Protein AF-Q8ZSR5-F1 (afdb_monomer)

Solvent-accessible surface area (backbone atoms only — not comparable to full-atom values): 9451 Å² total; per-residue (Å²): 83,70,69,48,31,53,48,50,48,50,53,48,60,74,45,42,67,59,57,50,51,38,33,51,51,10,34,53,36,16,64,68,22,39,85,73,41,65,66,64,29,49,49,55,38,34,54,56,38,22,51,55,44,30,40,60,70,47,55,50,31,50,78,68,53,59,45,57,70,51,59,75,66,73,46,61,65,41,48,53,50,19,49,30,50,43,34,19,52,54,19,39,53,29,34,51,37,19,50,55,43,24,59,72,70,21,96,63,83,79,61,64,66,57,48,56,47,50,19,42,43,42,12,34,36,26,37,23,23,43,49,42,19,65,69,66,73,40,58,73,64,50,16,50,51,48,30,49,53,56,49,49,53,50,51,54,36,48,73,74,75,35,91,42,70,70,69,62,47,48,36,59,52,45,40,51,49,31,54,55,54,60,64,76,78,113

Foldseek 3Di:
DVVLLVVLVVLCVVVVVLLVVLLVQLLVLLLVCLPPDQLVSLLVSLLVLLQSLLCSRFVVCVVVVVVVVVVVVVPLPVNLVSQLVSQLVSSLSSLVSNQVNSVVNHPDDHDVVSSNLSSSQLSLQLSLLSLVCVLVVPPPVSSVVRSVVLSVVLSVCCVPPRDDPVNSVPSVVSNVVSSVSSVVSD

Mean predicted aligned error: 6.18 Å

Secondary structure (DSSP, 8-state):
-HHHHHHHHHHHHHTHHHHHHHHHHHHHHHHHHTTT-HHHHHHHHHHHHHHHHHIIIIIHHHHTTTTHHHHTTT-HHHHHHHHHHHHHHHHHHHHHHHHHHHHHH-SSPP-HHHHHHHHHHHHHHHHHHHHHHHHTT--THHHHHHHHHHHHHHHHHHHHTSS-HHHHHHHHHHHHHHHHHHHHT-

Nearest PDB structures (foldseek):
  5nj3-assembly1_B  TM=5.251E-01  e=1.954E+00  Homo sapiens
  6u1s-assembly1_A  TM=3.395E-01  e=4.178E+00  synthetic construct

Sequence (186 aa):
MLLFLKRELKIAARNWELAVVNALIATALALVFSAVDYRGGLLAAVLISSFLYSHLLLLREEELGTLDGLRLLKKHEEFFLAKTTATALLNLLTSASYTAVYAAASLRPVDFIAAVYTPAYLGVVSTASAFLALSTRTKQIMSLFLTSALSLGFSASLVREGLSVATALTAPAFAAIAIALSRELS

pLDDT: mean 81.97, std 8.93, range [46.81, 95.25]

Structure (mmCIF, N/CA/C/O backbone):
data_AF-Q8ZSR5-F1
#
_entry.id   AF-Q8ZSR5-F1
#
loop_
_atom_site.group_PDB
_atom_site.id
_atom_site.type_symbol
_atom_site.label_atom_id
_atom_site.label_alt_id
_atom_site.label_comp_id
_atom_site.label_asym_id
_atom_site.label_entity_id
_atom_site.label_seq_id
_atom_site.pdbx_PDB_ins_code
_atom_site.Cartn_x
_atom_site.Cartn_y
_atom_site.Cartn_z
_atom_site.occupancy
_atom_site.B_iso_or_equiv
_atom_site.auth_seq_id
_atom_site.auth_comp_id
_atom_site.auth_asym_id
_atom_site.auth_atom_id
_atom_site.pdbx_PDB_model_num
ATOM 1 N N . MET A 1 1 ? -10.695 -12.184 11.643 1.00 76.00 1 MET A N 1
ATOM 2 C CA . MET A 1 1 ? -9.857 -11.548 10.602 1.00 76.00 1 MET A CA 1
ATOM 3 C C . MET A 1 1 ? -10.557 -11.485 9.241 1.00 76.00 1 MET A C 1
ATOM 5 O O . MET A 1 1 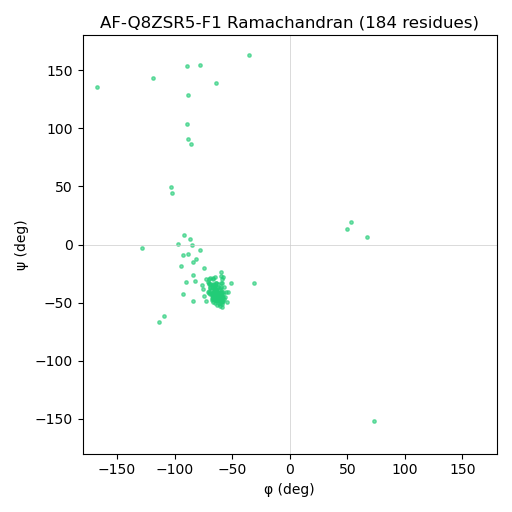? -10.782 -10.387 8.753 1.00 76.00 1 MET A O 1
ATOM 9 N N . LEU A 1 2 ? -10.968 -12.613 8.637 1.00 80.69 2 LEU A N 1
ATOM 10 C CA . LEU A 1 2 ? -11.588 -12.633 7.293 1.00 80.69 2 LEU A CA 1
ATOM 11 C C . LEU A 1 2 ? -12.854 -11.765 7.161 1.00 80.69 2 LEU A C 1
ATOM 13 O O . LEU A 1 2 ? -13.055 -11.122 6.135 1.00 80.69 2 LEU A O 1
ATOM 17 N N . LEU A 1 3 ? -13.687 -11.703 8.206 1.00 83.50 3 LEU A N 1
ATOM 18 C CA . LEU A 1 3 ? -14.872 -10.836 8.237 1.00 83.50 3 LEU A CA 1
ATOM 19 C C . LEU A 1 3 ? -14.507 -9.345 8.157 1.00 83.50 3 LEU A C 1
ATOM 21 O O . LEU A 1 3 ? -15.130 -8.610 7.392 1.00 83.50 3 LEU A O 1
ATOM 25 N N . PHE A 1 4 ? -13.477 -8.913 8.892 1.00 83.12 4 PHE A N 1
ATOM 26 C CA . PHE A 1 4 ? -12.976 -7.537 8.841 1.00 83.12 4 PHE A CA 1
ATOM 27 C C . PHE A 1 4 ? -12.366 -7.232 7.474 1.00 83.12 4 PHE A C 1
ATOM 29 O O . PHE A 1 4 ? -12.724 -6.234 6.864 1.00 83.12 4 PHE A O 1
ATOM 36 N N . LEU A 1 5 ? -11.551 -8.137 6.924 1.00 84.25 5 LEU A N 1
ATOM 37 C CA . LEU A 1 5 ? -10.986 -7.952 5.585 1.00 84.25 5 LEU A CA 1
ATOM 38 C C . LEU A 1 5 ? -12.080 -7.828 4.512 1.00 84.25 5 LEU A C 1
ATOM 40 O O . LEU A 1 5 ? -12.020 -6.943 3.663 1.00 84.25 5 LEU A O 1
ATOM 44 N N . LYS A 1 6 ? -13.126 -8.662 4.578 1.00 87.94 6 LYS A N 1
ATOM 45 C CA . LYS A 1 6 ? -14.276 -8.580 3.664 1.00 87.94 6 LYS A CA 1
ATOM 46 C C . LYS A 1 6 ? -14.991 -7.229 3.760 1.00 87.94 6 LYS A C 1
ATOM 48 O O . LYS A 1 6 ? -15.439 -6.711 2.738 1.00 87.94 6 LYS A O 1
ATOM 53 N N . ARG A 1 7 ? -15.104 -6.656 4.964 1.00 86.38 7 ARG A N 1
ATOM 54 C CA . ARG A 1 7 ? -15.653 -5.308 5.175 1.00 86.38 7 ARG A CA 1
ATOM 55 C C . ARG A 1 7 ? -14.778 -4.254 4.499 1.00 86.38 7 ARG A C 1
ATOM 57 O O . ARG A 1 7 ? -15.311 -3.489 3.702 1.00 86.38 7 ARG A O 1
ATOM 64 N N . GLU A 1 8 ? -13.473 -4.251 4.764 1.00 87.12 8 GLU A N 1
ATOM 65 C CA . GLU A 1 8 ? -12.544 -3.267 4.184 1.00 87.12 8 GLU A CA 1
ATOM 66 C C . GLU A 1 8 ? -12.538 -3.331 2.650 1.00 87.12 8 GLU A C 1
ATOM 68 O O . GLU A 1 8 ? -12.672 -2.308 1.980 1.00 87.12 8 GLU A O 1
ATOM 73 N N . LEU A 1 9 ? -12.507 -4.537 2.075 1.00 87.00 9 LEU A N 1
ATOM 74 C CA . LEU A 1 9 ? -12.593 -4.722 0.623 1.00 87.00 9 LEU A CA 1
ATOM 75 C C . LEU A 1 9 ? -13.942 -4.269 0.054 1.00 87.00 9 LEU A C 1
ATOM 77 O O . LEU A 1 9 ? -13.989 -3.715 -1.041 1.00 87.00 9 LEU A O 1
ATOM 81 N N . LYS A 1 10 ? -15.048 -4.450 0.787 1.00 88.56 10 LYS A N 1
ATOM 82 C CA . LYS A 1 10 ? -16.366 -3.944 0.375 1.00 88.56 10 LYS A CA 1
ATOM 83 C C . LYS A 1 10 ? -16.421 -2.416 0.404 1.00 88.56 10 LYS A C 1
ATOM 85 O O . LYS A 1 10 ? -17.063 -1.824 -0.460 1.00 88.56 10 LYS A O 1
ATOM 90 N N . ILE A 1 11 ? -15.768 -1.779 1.375 1.00 85.06 11 ILE A N 1
ATOM 91 C CA . ILE A 1 11 ? -15.641 -0.316 1.440 1.00 85.06 11 ILE A CA 1
ATOM 92 C C . ILE A 1 11 ? -14.807 0.180 0.262 1.00 85.06 11 ILE A C 1
ATOM 94 O O . ILE A 1 11 ? -15.237 1.095 -0.438 1.00 85.06 11 ILE A O 1
ATOM 98 N N . ALA A 1 12 ? -13.671 -0.460 -0.009 1.00 84.69 12 ALA A N 1
ATOM 99 C CA . ALA A 1 12 ? -12.840 -0.131 -1.160 1.00 84.69 12 ALA A CA 1
ATOM 100 C C . ALA A 1 12 ? -13.605 -0.302 -2.484 1.00 84.69 12 ALA A C 1
ATOM 102 O O . ALA A 1 12 ? -13.601 0.600 -3.313 1.00 84.69 12 ALA A O 1
ATOM 103 N N . ALA A 1 13 ? -14.347 -1.402 -2.646 1.00 86.94 13 ALA A N 1
ATOM 104 C CA . ALA A 1 13 ? -15.164 -1.657 -3.833 1.00 86.94 13 ALA A CA 1
ATOM 105 C C . ALA A 1 13 ? -16.306 -0.641 -4.010 1.00 86.94 13 ALA A C 1
ATOM 107 O O . ALA A 1 13 ? -16.659 -0.297 -5.133 1.00 86.94 13 ALA A O 1
ATOM 108 N N . ARG A 1 14 ? -16.886 -0.134 -2.915 1.00 87.50 14 ARG A N 1
ATOM 109 C CA . ARG A 1 14 ? -17.885 0.947 -2.976 1.00 87.50 14 ARG A CA 1
ATOM 110 C C . ARG A 1 14 ? -17.283 2.282 -3.402 1.00 87.50 14 ARG A C 1
ATOM 112 O O . ARG A 1 14 ? -17.988 3.073 -4.008 1.00 87.50 14 ARG A O 1
ATOM 119 N N . ASN A 1 15 ? -16.004 2.506 -3.114 1.00 84.81 15 ASN A N 1
ATOM 120 C CA . ASN A 1 15 ? -15.251 3.685 -3.537 1.00 84.81 15 ASN A CA 1
ATOM 121 C C . ASN A 1 15 ? -14.347 3.342 -4.737 1.00 84.81 15 ASN A C 1
ATOM 123 O O . ASN A 1 15 ? -13.168 3.701 -4.761 1.00 84.81 15 ASN A O 1
ATOM 127 N N . TRP A 1 16 ? -14.887 2.613 -5.721 1.00 85.00 16 TRP A N 1
ATOM 128 C CA . TRP A 1 16 ? -14.144 2.158 -6.904 1.00 85.00 16 TRP A CA 1
ATOM 129 C C . TRP A 1 16 ? -13.526 3.319 -7.696 1.00 85.00 16 TRP A C 1
ATOM 131 O O . TRP A 1 16 ? -12.467 3.153 -8.296 1.00 85.00 16 TRP A O 1
ATOM 141 N N . GLU A 1 17 ? -14.133 4.505 -7.637 1.00 88.56 17 GLU A N 1
ATOM 142 C CA . GLU A 1 17 ? -13.625 5.741 -8.240 1.00 88.56 17 GLU A CA 1
ATOM 143 C C . GLU A 1 17 ? -12.207 6.056 -7.755 1.00 88.56 17 GLU A C 1
ATOM 145 O O . GLU A 1 17 ? -11.348 6.405 -8.558 1.00 88.56 17 GLU A O 1
ATOM 150 N N . LEU A 1 18 ? -11.918 5.849 -6.464 1.00 86.00 18 LEU A N 1
ATOM 151 C CA . LEU A 1 18 ? -10.580 6.067 -5.914 1.00 86.00 18 LEU A CA 1
ATOM 152 C C . LEU A 1 18 ? -9.567 5.072 -6.491 1.00 86.00 18 LEU A C 1
ATOM 154 O O . LEU A 1 18 ? -8.429 5.436 -6.781 1.00 86.00 18 LEU A O 1
ATOM 158 N N . ALA A 1 19 ? -9.976 3.813 -6.670 1.00 85.81 19 ALA A N 1
ATOM 159 C CA . ALA A 1 19 ? -9.126 2.805 -7.295 1.00 85.81 19 ALA A CA 1
ATOM 160 C C . ALA A 1 19 ? -8.836 3.149 -8.763 1.00 85.81 19 ALA A C 1
ATOM 162 O O . ALA A 1 19 ? -7.693 3.025 -9.198 1.00 85.81 19 ALA A O 1
ATOM 163 N N . VAL A 1 20 ? -9.835 3.648 -9.496 1.00 89.00 20 VAL A N 1
ATOM 164 C CA . VAL A 1 20 ? -9.674 4.103 -10.884 1.00 89.00 20 VAL A CA 1
ATOM 165 C C . VAL A 1 20 ? -8.777 5.333 -10.971 1.00 89.00 20 VAL A C 1
ATOM 167 O O . VAL A 1 20 ? -7.861 5.350 -11.787 1.00 89.00 20 VAL A O 1
ATOM 170 N N . VAL A 1 21 ? -8.974 6.333 -10.108 1.00 89.94 21 VAL A N 1
ATOM 171 C CA . VAL A 1 21 ? -8.113 7.525 -10.054 1.00 89.94 21 VAL A CA 1
ATOM 172 C C . VAL A 1 21 ? -6.661 7.130 -9.785 1.00 89.94 21 VAL A C 1
ATOM 174 O O . VAL A 1 21 ? -5.770 7.579 -10.502 1.00 89.94 21 VAL A O 1
ATOM 177 N N . ASN A 1 22 ? -6.408 6.235 -8.827 1.00 90.12 22 ASN A N 1
ATOM 178 C CA . ASN A 1 22 ? -5.054 5.746 -8.562 1.00 90.12 22 ASN A CA 1
ATOM 179 C C . ASN A 1 22 ? -4.467 4.953 -9.732 1.00 90.12 22 ASN A C 1
ATOM 181 O O . ASN A 1 22 ? -3.291 5.130 -10.044 1.00 90.12 22 ASN A O 1
ATOM 185 N N . ALA A 1 23 ? -5.266 4.139 -10.425 1.00 89.19 23 ALA A N 1
ATOM 186 C CA . ALA A 1 23 ? -4.816 3.443 -11.629 1.00 89.19 23 ALA A CA 1
ATOM 187 C C . ALA A 1 23 ? -4.462 4.422 -12.764 1.00 89.19 23 ALA A C 1
ATOM 189 O O . ALA A 1 23 ? -3.453 4.234 -13.447 1.00 89.19 23 ALA A O 1
ATOM 190 N N . LEU A 1 24 ? -5.235 5.499 -12.941 1.00 91.75 24 LEU A N 1
ATOM 191 C CA . LEU A 1 24 ? -4.953 6.552 -13.922 1.00 91.75 24 LEU A CA 1
ATOM 192 C C . LEU A 1 24 ? -3.690 7.345 -13.566 1.00 91.75 24 LEU A C 1
ATOM 194 O O . LEU A 1 24 ? -2.852 7.569 -14.438 1.00 91.75 24 LEU A O 1
ATOM 198 N N . ILE A 1 25 ? -3.514 7.716 -12.294 1.00 91.31 25 ILE A N 1
ATOM 199 C CA . ILE A 1 25 ? -2.293 8.379 -11.808 1.00 91.31 25 ILE A CA 1
ATOM 200 C C . ILE A 1 25 ? -1.079 7.468 -12.023 1.00 91.31 25 ILE A C 1
ATOM 202 O O . ILE A 1 25 ? -0.065 7.912 -12.558 1.00 91.31 25 ILE A 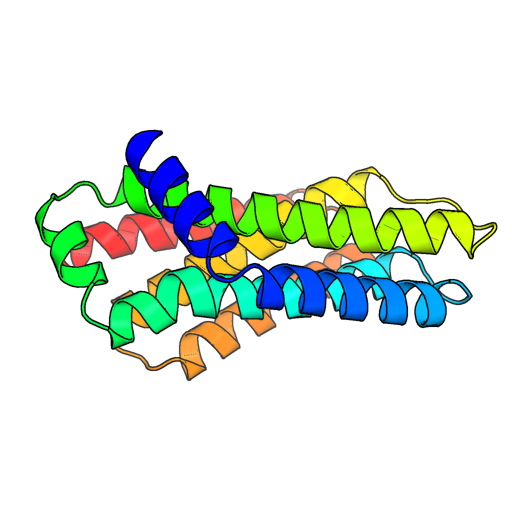O 1
ATOM 206 N N . ALA A 1 26 ? -1.192 6.186 -11.671 1.00 91.88 26 ALA A N 1
ATOM 207 C CA . ALA A 1 26 ? -0.145 5.191 -11.882 1.00 91.88 26 ALA A CA 1
ATOM 208 C C . ALA A 1 26 ? 0.213 5.044 -13.369 1.00 91.88 26 ALA A C 1
ATOM 210 O O . ALA A 1 26 ? 1.389 5.019 -13.722 1.00 91.88 26 ALA A O 1
ATOM 211 N N . THR A 1 27 ? -0.793 5.021 -14.243 1.00 90.81 27 THR A N 1
ATOM 212 C CA . THR A 1 27 ? -0.617 4.971 -15.702 1.00 90.81 27 THR A CA 1
ATOM 213 C C . THR A 1 27 ? 0.099 6.219 -16.221 1.00 90.81 27 THR A C 1
ATOM 215 O O . THR A 1 27 ? 1.066 6.110 -16.972 1.00 90.81 27 THR A O 1
ATOM 218 N N . ALA A 1 28 ? -0.326 7.412 -15.794 1.00 92.00 28 ALA A N 1
ATOM 219 C CA . ALA A 1 28 ? 0.304 8.669 -16.190 1.00 92.00 28 ALA A CA 1
ATOM 220 C C . ALA A 1 28 ? 1.769 8.737 -15.729 1.00 92.00 28 ALA A C 1
ATOM 222 O O . ALA A 1 28 ? 2.651 9.096 -16.508 1.00 92.00 28 ALA A O 1
ATOM 223 N N . LEU A 1 29 ? 2.046 8.326 -14.488 1.00 93.06 29 LEU A N 1
ATOM 224 C CA . LEU A 1 29 ? 3.408 8.250 -13.965 1.00 93.06 29 LEU A CA 1
ATOM 225 C C . LEU A 1 29 ? 4.252 7.221 -14.719 1.00 93.06 29 LEU A C 1
ATOM 227 O O . LEU A 1 29 ? 5.404 7.509 -15.027 1.00 93.06 29 LEU A O 1
ATOM 231 N N . ALA A 1 30 ? 3.699 6.061 -15.074 1.00 91.81 30 ALA A N 1
ATOM 232 C CA . ALA A 1 30 ? 4.411 5.066 -15.872 1.00 91.81 30 ALA A CA 1
ATOM 233 C C . ALA A 1 30 ? 4.838 5.620 -17.235 1.00 91.81 30 ALA A C 1
ATOM 235 O O . ALA A 1 30 ? 5.975 5.401 -17.645 1.00 91.81 30 ALA A O 1
ATOM 236 N N . LEU A 1 31 ? 3.980 6.399 -17.900 1.00 90.94 31 LEU A N 1
ATOM 237 C CA . LEU A 1 31 ? 4.331 7.066 -19.157 1.00 90.94 31 LEU A CA 1
ATOM 238 C C . LEU A 1 31 ? 5.457 8.091 -18.964 1.00 90.94 31 LEU A C 1
ATOM 240 O O . LEU A 1 31 ? 6.421 8.075 -19.728 1.00 90.94 31 LEU A O 1
ATOM 244 N N . VAL A 1 32 ? 5.383 8.925 -17.922 1.00 91.81 32 VAL A N 1
ATOM 245 C CA . VAL A 1 32 ? 6.414 9.937 -17.615 1.00 91.81 32 VAL A CA 1
ATOM 246 C C . VAL A 1 32 ? 7.761 9.291 -17.271 1.00 91.81 32 VAL A C 1
ATOM 248 O O . VAL A 1 32 ? 8.806 9.727 -17.751 1.00 91.81 32 VAL A O 1
ATOM 251 N N . PHE A 1 33 ? 7.750 8.233 -16.461 1.00 90.44 33 PHE A N 1
ATOM 252 C CA . PHE A 1 33 ? 8.964 7.580 -15.968 1.00 90.44 33 PHE A CA 1
ATOM 253 C C . PHE A 1 33 ? 9.494 6.470 -16.885 1.00 90.44 33 PHE A C 1
ATOM 255 O O . PHE A 1 33 ? 10.620 6.013 -16.675 1.00 90.44 33 PHE A O 1
ATOM 262 N N . SER A 1 34 ? 8.750 6.082 -17.930 1.00 87.75 34 SER A N 1
ATOM 263 C CA . SER A 1 34 ? 9.140 5.053 -18.913 1.00 87.75 34 SER A CA 1
ATOM 264 C C . SER A 1 34 ? 10.536 5.281 -19.513 1.00 87.75 34 SER A C 1
ATOM 266 O O . SER A 1 34 ? 11.268 4.321 -19.765 1.00 87.75 34 SER A O 1
ATOM 268 N N . ALA A 1 35 ? 10.934 6.548 -19.673 1.00 84.50 35 ALA A N 1
ATOM 269 C CA . ALA A 1 35 ? 12.225 6.963 -20.218 1.00 84.50 35 ALA A CA 1
ATOM 270 C C . ALA A 1 35 ? 13.323 7.202 -19.159 1.00 84.50 35 ALA A C 1
ATOM 272 O O . ALA A 1 35 ? 14.486 7.399 -19.522 1.00 84.50 35 ALA A O 1
ATOM 273 N N . VAL A 1 36 ? 12.988 7.201 -17.862 1.00 86.25 36 VAL A N 1
ATOM 274 C CA . VAL A 1 36 ? 13.882 7.674 -16.786 1.00 86.25 36 VAL A CA 1
ATOM 275 C C . VAL A 1 36 ? 14.319 6.547 -15.863 1.00 86.25 36 VAL A C 1
ATOM 277 O O . VAL A 1 36 ? 15.498 6.208 -15.853 1.00 86.25 36 VAL A O 1
ATOM 280 N N . ASP A 1 37 ? 13.399 5.963 -15.104 1.00 87.88 37 ASP A N 1
ATOM 281 C CA . ASP A 1 37 ? 13.704 4.909 -14.138 1.00 87.88 37 ASP A CA 1
ATOM 282 C C . ASP A 1 37 ? 12.414 4.234 -13.663 1.00 87.88 37 ASP A C 1
ATOM 284 O O . ASP A 1 37 ? 11.430 4.901 -13.336 1.00 87.88 37 ASP A O 1
ATOM 288 N N . TYR A 1 38 ? 12.434 2.904 -13.596 1.00 89.69 38 TYR A N 1
ATOM 289 C CA . TYR A 1 38 ? 11.299 2.111 -13.137 1.00 89.69 38 TYR A CA 1
ATOM 290 C C . TYR A 1 38 ? 10.996 2.361 -11.656 1.00 89.69 38 TYR A C 1
ATOM 292 O O . TYR A 1 38 ? 9.833 2.558 -11.293 1.00 89.69 38 TYR A O 1
ATOM 300 N N . ARG A 1 39 ? 12.029 2.361 -10.802 1.00 88.12 39 ARG A N 1
ATOM 301 C CA . ARG A 1 39 ? 11.866 2.422 -9.340 1.00 88.12 39 ARG A CA 1
ATOM 302 C C . ARG A 1 39 ? 11.353 3.783 -8.892 1.00 88.12 39 ARG A C 1
ATOM 304 O O . ARG A 1 39 ? 10.449 3.834 -8.061 1.00 88.12 39 ARG A O 1
ATOM 311 N N . GLY A 1 40 ? 11.878 4.863 -9.470 1.00 85.62 40 GLY A N 1
ATOM 312 C CA . GLY A 1 40 ? 11.426 6.225 -9.189 1.00 85.62 40 GLY A CA 1
ATOM 313 C C . GLY A 1 40 ? 9.935 6.427 -9.467 1.00 85.62 40 GLY A C 1
ATOM 314 O O . GLY A 1 40 ? 9.210 6.912 -8.597 1.00 85.62 40 GLY A O 1
ATOM 315 N N . GLY A 1 41 ? 9.453 5.991 -10.635 1.00 89.44 41 GLY A N 1
ATOM 316 C CA . GLY A 1 41 ? 8.033 6.112 -10.971 1.00 89.44 41 GLY A CA 1
ATOM 317 C C . GLY A 1 41 ? 7.137 5.189 -10.140 1.00 89.44 41 GLY A C 1
ATOM 318 O O . GLY A 1 41 ? 6.062 5.613 -9.713 1.00 89.44 41 GLY A O 1
ATOM 319 N N . LEU A 1 42 ? 7.601 3.971 -9.826 1.00 90.94 42 LEU A N 1
ATOM 320 C CA . LEU A 1 42 ? 6.872 3.042 -8.959 1.00 90.94 42 LEU A CA 1
ATOM 321 C C . LEU A 1 42 ? 6.712 3.621 -7.550 1.00 90.94 42 LEU A C 1
ATOM 323 O O . LEU A 1 42 ? 5.617 3.592 -6.990 1.00 90.94 42 LEU A O 1
ATOM 327 N N . LEU A 1 43 ? 7.791 4.174 -6.986 1.00 89.25 43 LEU A N 1
ATOM 328 C CA . LEU A 1 43 ? 7.758 4.840 -5.687 1.00 89.25 43 LEU A CA 1
ATOM 329 C C . LEU A 1 43 ? 6.775 6.005 -5.703 1.00 89.25 43 LEU A C 1
ATOM 331 O O . LEU A 1 43 ? 5.914 6.070 -4.832 1.00 89.25 43 LEU A O 1
ATOM 335 N N . ALA A 1 44 ? 6.844 6.879 -6.708 1.00 88.88 44 ALA A N 1
ATOM 336 C CA . ALA A 1 44 ? 5.920 8.004 -6.826 1.00 88.88 44 ALA A CA 1
ATOM 337 C C . ALA A 1 44 ? 4.451 7.545 -6.870 1.00 88.88 44 ALA A C 1
ATOM 339 O O . ALA A 1 44 ? 3.620 8.068 -6.123 1.00 88.88 44 ALA A O 1
ATOM 340 N N . ALA A 1 45 ? 4.137 6.534 -7.687 1.00 91.06 45 ALA A N 1
ATOM 341 C CA . ALA A 1 45 ? 2.779 6.012 -7.820 1.00 91.06 45 ALA A CA 1
ATOM 342 C C . ALA A 1 45 ? 2.264 5.415 -6.504 1.00 91.06 45 ALA A C 1
ATOM 344 O O . ALA A 1 45 ? 1.165 5.745 -6.054 1.00 91.06 45 ALA A O 1
ATOM 345 N N . VAL A 1 46 ? 3.081 4.579 -5.857 1.00 91.00 46 VAL A N 1
ATOM 346 C CA . VAL A 1 46 ? 2.690 3.887 -4.626 1.00 91.00 46 VAL A CA 1
ATOM 347 C C . VAL A 1 46 ? 2.641 4.838 -3.425 1.00 91.00 46 VAL A C 1
ATOM 349 O O . VAL A 1 46 ? 1.831 4.637 -2.521 1.00 91.00 46 VAL A O 1
ATOM 352 N N . LEU A 1 47 ? 3.455 5.896 -3.396 1.00 87.31 47 LEU A N 1
ATOM 353 C CA . LEU A 1 47 ? 3.388 6.921 -2.349 1.00 87.31 47 LEU A CA 1
ATOM 354 C C . LEU A 1 47 ? 2.050 7.656 -2.360 1.00 87.31 47 LEU A C 1
ATOM 356 O O . LEU A 1 47 ? 1.401 7.774 -1.318 1.00 87.31 47 LEU A O 1
ATOM 360 N N . ILE A 1 48 ? 1.622 8.095 -3.545 1.00 87.25 48 ILE A N 1
ATOM 361 C CA . ILE A 1 48 ? 0.338 8.775 -3.727 1.00 87.25 48 ILE A CA 1
ATOM 362 C C . ILE A 1 48 ? -0.809 7.831 -3.346 1.00 87.25 48 ILE A C 1
ATOM 364 O O . ILE A 1 48 ? -1.681 8.203 -2.554 1.00 87.25 48 ILE A O 1
ATOM 368 N N . SER A 1 49 ? -0.784 6.589 -3.840 1.00 88.94 49 SER A N 1
ATOM 369 C CA . SER A 1 49 ? -1.858 5.629 -3.573 1.00 88.94 49 SER A CA 1
ATOM 370 C C . SER A 1 49 ? -1.936 5.224 -2.101 1.00 88.94 49 SER A C 1
ATOM 372 O O . SER A 1 49 ? -3.031 5.177 -1.540 1.00 88.94 49 SER A O 1
ATOM 374 N N . SER A 1 50 ? -0.793 4.999 -1.444 1.00 87.06 50 SER A N 1
ATOM 375 C CA . SER A 1 50 ? -0.736 4.601 -0.028 1.00 87.06 50 SER A CA 1
ATOM 376 C C . SER A 1 50 ? -1.367 5.655 0.870 1.00 87.06 50 SER A C 1
ATOM 378 O O . SER A 1 50 ? -2.124 5.328 1.787 1.00 87.06 50 SER A O 1
ATOM 380 N N . PHE A 1 51 ? -1.101 6.931 0.586 1.00 82.56 51 PHE A N 1
ATOM 381 C CA . PHE A 1 51 ? -1.719 8.026 1.320 1.00 82.56 51 PHE A CA 1
ATOM 382 C C . PHE A 1 51 ? -3.240 8.066 1.112 1.00 82.56 51 PHE A C 1
ATOM 384 O O . PHE A 1 51 ? -4.001 8.108 2.079 1.00 82.56 51 PHE A O 1
ATOM 391 N N . LEU A 1 52 ? -3.697 7.979 -0.138 1.00 84.69 52 LEU A N 1
ATOM 392 C CA . LEU A 1 52 ? -5.124 8.024 -0.462 1.00 84.69 52 LEU A CA 1
ATOM 393 C C . LEU A 1 52 ? -5.910 6.852 0.144 1.00 84.69 52 LEU A C 1
ATOM 395 O O . LEU A 1 52 ? -6.985 7.053 0.714 1.00 84.69 52 LEU A O 1
ATOM 399 N N . TYR A 1 53 ? -5.372 5.633 0.068 1.00 87.75 53 TYR A N 1
ATOM 400 C CA . TYR A 1 53 ? -6.031 4.452 0.625 1.00 87.75 53 TYR A CA 1
ATOM 401 C C . TYR A 1 53 ? -6.030 4.441 2.154 1.00 87.75 53 TYR A C 1
ATOM 403 O O . TYR A 1 53 ? -7.059 4.125 2.749 1.00 87.75 53 TYR A O 1
ATOM 411 N N . SER A 1 54 ? -4.926 4.829 2.800 1.00 82.06 54 SER A N 1
ATOM 412 C CA . SER A 1 54 ? -4.880 4.936 4.266 1.00 82.06 54 SER A CA 1
ATOM 413 C C . SER A 1 54 ? -5.828 6.021 4.787 1.00 82.06 54 SER A C 1
ATOM 415 O O . SER A 1 54 ? -6.521 5.794 5.779 1.00 82.06 54 SER A O 1
ATOM 417 N N . HIS A 1 55 ? -5.959 7.153 4.090 1.00 79.50 55 HIS A N 1
ATOM 418 C CA . HIS A 1 55 ? -6.949 8.171 4.439 1.00 79.50 55 HIS A CA 1
ATOM 419 C C . HIS A 1 55 ? -8.387 7.640 4.328 1.00 79.50 55 HIS A C 1
ATOM 421 O O . HIS A 1 55 ? -9.168 7.783 5.270 1.00 79.50 55 HIS A O 1
ATOM 427 N N . LEU A 1 56 ? -8.726 6.970 3.220 1.00 80.62 56 LEU A N 1
ATOM 428 C CA . LEU A 1 56 ? -10.071 6.431 3.008 1.00 80.62 56 LEU A CA 1
ATOM 429 C C . LEU A 1 56 ? -10.430 5.321 4.003 1.00 80.62 56 LEU A C 1
ATOM 431 O O . LEU A 1 56 ? -11.561 5.283 4.487 1.00 80.62 56 LEU A O 1
ATOM 435 N N . LEU A 1 57 ? -9.493 4.414 4.288 1.00 80.06 57 LEU A N 1
ATOM 436 C CA . LEU A 1 57 ? -9.754 3.260 5.144 1.00 80.06 57 LEU A CA 1
ATOM 437 C C . LEU A 1 57 ? -9.647 3.596 6.634 1.00 80.06 57 LEU A C 1
ATOM 439 O O . LEU A 1 57 ? -10.350 2.974 7.417 1.00 80.06 57 LEU A O 1
ATOM 443 N N . LEU A 1 58 ? -8.796 4.530 7.065 1.00 76.94 58 LEU A N 1
ATOM 444 C CA . LEU A 1 58 ? -8.590 4.816 8.497 1.00 76.94 58 LEU A CA 1
ATOM 445 C C . LEU A 1 58 ? -9.165 6.164 8.907 1.00 76.94 58 LEU A C 1
ATOM 447 O O . LEU A 1 58 ? -10.055 6.224 9.750 1.00 76.94 58 LEU A O 1
ATOM 451 N N . LEU A 1 59 ? -8.657 7.243 8.317 1.00 71.69 59 LEU A N 1
ATOM 452 C CA . LEU A 1 59 ? -8.943 8.597 8.794 1.00 71.69 59 LEU A CA 1
ATOM 453 C C . LEU A 1 59 ? -10.413 8.974 8.584 1.00 71.69 59 LEU A C 1
ATOM 455 O O . LEU A 1 59 ? -11.049 9.485 9.502 1.00 71.69 59 LEU A O 1
ATOM 459 N N . ARG A 1 60 ? -10.986 8.627 7.427 1.00 75.19 60 ARG A N 1
ATOM 460 C CA . ARG A 1 60 ? -12.408 8.864 7.143 1.00 75.19 60 ARG A CA 1
ATOM 461 C C . ARG A 1 60 ? -13.333 8.050 8.051 1.00 75.19 60 ARG A C 1
ATOM 463 O O . ARG A 1 60 ? -14.407 8.516 8.414 1.00 75.19 60 ARG A O 1
ATOM 470 N N . GLU A 1 61 ? -12.947 6.829 8.416 1.00 76.31 61 GLU A N 1
ATOM 471 C CA . GLU A 1 61 ? -13.758 6.002 9.317 1.00 76.31 61 GLU A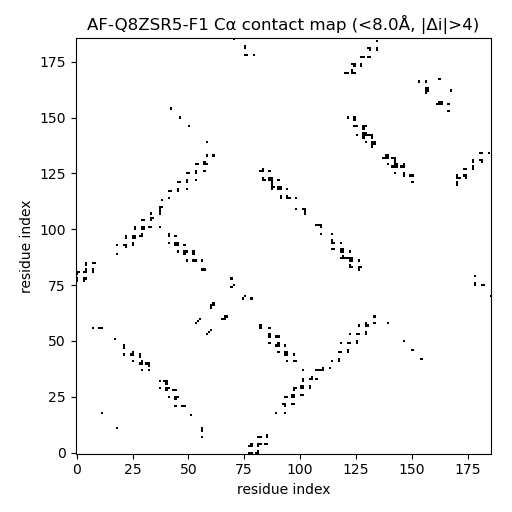 CA 1
ATOM 472 C C . GLU A 1 61 ? -13.776 6.538 10.754 1.00 76.31 61 GLU A C 1
ATOM 474 O O . GLU A 1 61 ? -14.808 6.404 11.423 1.00 76.31 61 GLU A O 1
ATOM 479 N N . GLU A 1 62 ? -12.675 7.152 11.204 1.00 73.69 62 GLU A N 1
ATOM 480 C CA . GLU A 1 62 ? -12.618 7.870 12.484 1.00 73.69 62 GLU A CA 1
ATOM 481 C C . GLU A 1 62 ? -13.506 9.115 12.444 1.00 73.69 62 GLU A C 1
ATOM 483 O O . GLU A 1 62 ? -14.310 9.321 13.347 1.00 73.69 62 GLU A O 1
ATOM 488 N N . GLU A 1 63 ? -13.417 9.916 11.378 1.00 70.56 63 GLU A N 1
ATOM 489 C CA . GLU A 1 63 ? -14.240 11.125 11.212 1.00 70.56 63 GLU A CA 1
ATOM 490 C C . GLU A 1 63 ? -15.743 10.819 11.226 1.00 70.56 63 GLU A C 1
ATOM 492 O O . GLU A 1 63 ? -16.539 11.613 11.725 1.00 70.56 63 GLU A O 1
ATOM 497 N N . LEU A 1 64 ? -16.132 9.651 10.710 1.00 74.69 64 LEU A N 1
ATOM 498 C CA . LEU A 1 64 ? -17.515 9.176 10.703 1.00 74.69 64 LEU A CA 1
ATOM 499 C C . LEU A 1 64 ? -17.930 8.469 12.008 1.00 74.69 64 LEU A C 1
ATOM 501 O O . LEU A 1 64 ? -19.059 7.987 12.094 1.00 74.69 64 LEU A O 1
ATOM 505 N N . GLY A 1 65 ? -17.037 8.340 12.998 1.00 71.06 65 GLY A N 1
ATOM 506 C CA . GLY A 1 65 ? -17.298 7.657 14.276 1.00 71.06 65 GLY A CA 1
ATOM 507 C C . GLY A 1 65 ? -17.518 6.142 14.156 1.00 71.06 65 GLY A C 1
ATOM 508 O O . GLY A 1 65 ? -17.852 5.462 15.124 1.00 71.06 65 GLY A O 1
ATOM 509 N N . THR A 1 66 ? -17.327 5.574 12.963 1.00 71.62 66 THR A N 1
ATOM 510 C CA . THR A 1 66 ? -17.541 4.139 12.702 1.00 71.62 66 THR A CA 1
ATOM 511 C C . THR A 1 66 ? -16.440 3.259 13.290 1.00 71.62 66 THR A C 1
ATOM 513 O O . THR A 1 66 ? -16.648 2.064 13.513 1.00 71.62 66 THR A O 1
ATOM 516 N N . LEU A 1 67 ? -15.283 3.861 13.570 1.00 70.69 67 LEU A N 1
ATOM 517 C CA . LEU A 1 67 ? -14.124 3.213 14.171 1.00 70.69 67 LEU A CA 1
ATOM 518 C C . LEU A 1 67 ? -14.358 2.872 15.654 1.00 70.69 67 LEU A C 1
ATOM 520 O O . LEU A 1 67 ? -13.917 1.819 16.119 1.00 70.69 67 LEU A O 1
ATOM 524 N N . ASP A 1 68 ? -15.145 3.682 16.367 1.00 66.25 68 ASP A N 1
ATOM 525 C CA . ASP A 1 68 ? -15.467 3.461 17.783 1.00 66.25 68 ASP A CA 1
ATOM 526 C C . ASP A 1 68 ? -16.307 2.197 18.000 1.00 66.25 68 ASP A C 1
ATOM 528 O O . ASP A 1 68 ? -16.043 1.420 18.919 1.00 66.25 68 ASP A O 1
ATOM 532 N N . GLY A 1 69 ? -17.241 1.902 17.089 1.00 63.78 69 GLY A N 1
ATOM 533 C CA . GLY A 1 69 ? -18.004 0.650 17.110 1.00 63.78 69 GLY A CA 1
ATOM 534 C C . GLY A 1 69 ? -17.126 -0.606 17.001 1.00 63.78 69 GLY A C 1
ATOM 535 O O . GLY A 1 69 ? -17.489 -1.666 17.509 1.00 63.78 69 GLY A O 1
ATOM 536 N N . LEU A 1 70 ? -15.952 -0.491 16.374 1.00 64.94 70 LEU A N 1
ATOM 537 C CA . LEU A 1 70 ? -14.994 -1.587 16.205 1.00 64.94 70 LEU A CA 1
ATOM 538 C C . LEU A 1 70 ? -13.996 -1.671 17.365 1.00 64.94 70 LEU A C 1
ATOM 540 O O . LEU A 1 70 ? -13.628 -2.783 17.750 1.00 64.94 70 LEU A O 1
ATOM 544 N N . ARG A 1 71 ? -13.627 -0.534 17.976 1.00 66.88 71 ARG A N 1
ATOM 545 C CA . ARG A 1 71 ? -12.860 -0.489 19.239 1.00 66.88 71 ARG A CA 1
ATOM 546 C C . ARG A 1 71 ? -13.591 -1.229 20.362 1.00 66.88 71 ARG A C 1
ATOM 548 O O . ARG A 1 71 ? -12.984 -2.019 21.086 1.00 66.88 71 ARG A O 1
ATOM 555 N N . LEU A 1 72 ? -14.915 -1.076 20.440 1.00 69.31 72 LEU A N 1
ATOM 556 C CA . LEU A 1 72 ? -15.757 -1.754 21.437 1.00 69.31 72 LEU A CA 1
ATOM 557 C C . LEU A 1 72 ? -15.692 -3.290 21.368 1.00 69.31 72 LEU A C 1
ATOM 559 O O . LEU A 1 72 ? -15.925 -3.961 22.372 1.00 69.31 72 LEU A O 1
ATOM 563 N N . LEU A 1 73 ? -15.326 -3.864 20.217 1.00 74.06 73 LEU A N 1
ATOM 564 C CA . LEU A 1 73 ? -15.194 -5.314 20.052 1.00 74.06 73 LEU A CA 1
ATOM 565 C C . LEU A 1 73 ? -13.895 -5.883 20.651 1.00 74.06 73 LEU A C 1
ATOM 567 O O . LEU A 1 73 ? -13.717 -7.099 20.622 1.00 74.06 73 LEU A O 1
ATOM 571 N N . LYS A 1 74 ? -12.980 -5.041 21.162 1.00 73.44 74 LYS A N 1
ATOM 572 C CA . LYS A 1 74 ? -11.667 -5.422 21.729 1.00 73.44 74 LYS A CA 1
ATOM 573 C C . LYS A 1 74 ? -10.781 -6.282 20.806 1.00 73.44 74 LYS A C 1
ATOM 575 O O . LYS A 1 74 ? -9.828 -6.908 21.261 1.00 73.44 74 LYS A O 1
ATOM 580 N N . LYS A 1 75 ? -11.049 -6.293 19.495 1.00 79.12 75 LYS A N 1
ATOM 581 C CA . LYS A 1 75 ? -10.319 -7.069 18.471 1.00 79.12 75 LYS A CA 1
ATOM 582 C C . LYS A 1 75 ? -9.361 -6.199 17.649 1.00 79.12 75 LYS A C 1
ATOM 584 O O . LYS A 1 75 ? -9.366 -6.239 16.419 1.00 79.12 75 LYS A O 1
ATOM 589 N N . HIS A 1 76 ? -8.541 -5.411 18.341 1.00 77.50 76 HIS A N 1
ATOM 590 C CA . HIS A 1 76 ? -7.655 -4.402 17.747 1.00 77.50 76 HIS A CA 1
ATOM 591 C C . HIS A 1 76 ? -6.675 -4.986 16.719 1.00 77.50 76 HIS A C 1
ATOM 593 O O . HIS A 1 76 ? -6.517 -4.437 15.631 1.00 77.50 76 HIS A O 1
ATOM 599 N N . GLU A 1 77 ? -6.084 -6.144 17.014 1.00 80.81 77 GLU A N 1
ATOM 600 C CA . GLU A 1 77 ? -5.122 -6.808 16.124 1.00 80.81 77 GLU A CA 1
ATOM 601 C C . GLU A 1 77 ? -5.762 -7.297 14.828 1.00 80.81 77 GLU A C 1
ATOM 603 O O . GLU A 1 77 ? -5.248 -7.039 13.742 1.00 80.81 77 GLU A O 1
ATOM 608 N N . GLU A 1 78 ? -6.914 -7.968 14.919 1.00 82.69 78 GLU A N 1
ATOM 609 C CA . GLU A 1 78 ? -7.613 -8.470 13.734 1.00 82.69 78 GLU A CA 1
ATOM 610 C C . GLU A 1 78 ? -8.041 -7.326 12.803 1.00 82.69 78 GLU A C 1
ATOM 612 O O . GLU A 1 78 ? -8.052 -7.491 11.582 1.00 82.69 78 GLU A O 1
ATOM 617 N N . PHE A 1 79 ? -8.397 -6.180 13.385 1.00 81.69 79 PHE A N 1
ATOM 618 C CA . PHE A 1 79 ? -8.784 -4.971 12.671 1.00 81.69 79 PHE A CA 1
ATOM 619 C C . PHE A 1 79 ? -7.584 -4.284 12.010 1.00 81.69 79 PHE A C 1
ATOM 621 O O . PHE A 1 79 ? -7.626 -3.995 10.813 1.00 81.69 79 PHE A O 1
ATOM 628 N N . PHE A 1 80 ? -6.495 -4.084 12.756 1.00 82.38 80 PHE A N 1
ATOM 629 C CA . PHE A 1 80 ? -5.261 -3.507 12.226 1.00 82.38 80 PHE A CA 1
ATOM 630 C C . PHE A 1 80 ? -4.699 -4.348 11.073 1.00 82.38 80 PHE A C 1
ATOM 632 O O . PHE A 1 80 ? -4.359 -3.814 10.013 1.00 82.38 80 PHE A O 1
ATOM 639 N N . LEU A 1 81 ? -4.672 -5.675 11.238 1.00 84.31 81 LEU A N 1
ATOM 640 C CA . LEU A 1 81 ? -4.242 -6.601 10.191 1.00 84.31 81 LEU A CA 1
ATOM 641 C C . LEU A 1 81 ? -5.153 -6.531 8.965 1.00 84.31 81 LEU A C 1
ATOM 643 O O . LEU A 1 81 ? -4.654 -6.505 7.840 1.00 84.31 81 LEU A O 1
ATOM 647 N N . ALA A 1 82 ? -6.474 -6.456 9.152 1.00 87.56 82 ALA A N 1
ATOM 648 C CA . ALA A 1 82 ? -7.412 -6.333 8.038 1.00 87.56 82 ALA A CA 1
ATOM 649 C C . ALA A 1 82 ? -7.184 -5.049 7.229 1.00 87.56 82 ALA A C 1
ATOM 651 O O . ALA A 1 82 ? -7.145 -5.113 6.001 1.00 87.56 82 ALA A O 1
ATOM 652 N N . LYS A 1 83 ? -6.971 -3.910 7.898 1.00 88.00 83 LYS A N 1
ATOM 653 C CA . LYS A 1 83 ? -6.693 -2.635 7.224 1.00 88.00 83 LYS A CA 1
ATOM 654 C C . LYS A 1 83 ? -5.353 -2.631 6.521 1.00 88.00 83 LYS A C 1
ATOM 656 O O . LYS A 1 83 ? -5.293 -2.288 5.349 1.00 88.00 83 LYS A O 1
ATOM 661 N N . THR A 1 84 ? -4.309 -3.099 7.196 1.00 88.56 84 THR A N 1
ATOM 662 C CA . THR A 1 84 ? -2.976 -3.237 6.600 1.00 88.56 84 THR A CA 1
ATOM 663 C C . THR A 1 84 ? -3.027 -4.103 5.341 1.00 88.56 84 THR A C 1
ATOM 665 O O . THR A 1 84 ? -2.492 -3.726 4.301 1.00 88.56 84 THR A O 1
ATOM 668 N N . THR A 1 85 ? -3.736 -5.235 5.408 1.00 89.12 85 THR A N 1
ATOM 669 C CA . THR A 1 85 ? -3.906 -6.150 4.272 1.00 89.12 85 THR A CA 1
ATOM 670 C C . THR A 1 85 ? -4.704 -5.496 3.144 1.00 89.12 85 THR A C 1
ATOM 672 O O . THR A 1 85 ? -4.311 -5.593 1.985 1.00 89.12 85 THR A O 1
ATOM 675 N N . ALA A 1 86 ? -5.799 -4.797 3.456 1.00 90.31 86 ALA A N 1
ATOM 676 C CA . ALA A 1 86 ? -6.601 -4.095 2.456 1.00 90.31 86 ALA A CA 1
ATOM 677 C C . ALA A 1 86 ? -5.806 -2.975 1.763 1.00 90.31 86 ALA A C 1
ATOM 679 O O . ALA A 1 86 ? -5.789 -2.919 0.534 1.00 90.31 86 ALA A O 1
ATOM 680 N N . THR A 1 87 ? -5.088 -2.140 2.521 1.00 89.94 87 THR A N 1
ATOM 681 C CA . THR A 1 87 ? -4.216 -1.089 1.973 1.00 89.94 87 THR A CA 1
ATOM 682 C C . THR A 1 87 ? -3.116 -1.688 1.093 1.00 89.94 87 THR A C 1
ATOM 684 O O . THR A 1 87 ? -2.887 -1.204 -0.014 1.00 89.94 87 THR A O 1
ATOM 687 N N . ALA A 1 88 ? -2.468 -2.773 1.535 1.00 90.56 88 ALA A N 1
ATOM 688 C CA . ALA A 1 88 ? -1.440 -3.457 0.752 1.00 90.56 88 ALA A CA 1
ATOM 689 C C . ALA A 1 88 ? -1.994 -4.028 -0.565 1.00 90.56 88 ALA A C 1
ATOM 691 O O . ALA A 1 88 ? -1.366 -3.862 -1.608 1.00 90.56 88 ALA A O 1
ATOM 692 N N . LEU A 1 89 ? -3.187 -4.636 -0.551 1.00 91.88 89 LEU A N 1
ATOM 693 C CA . LEU A 1 89 ? -3.849 -5.139 -1.763 1.00 91.88 89 LEU A CA 1
ATOM 694 C C . LEU A 1 89 ? -4.185 -4.014 -2.751 1.00 91.88 89 LEU A C 1
ATOM 696 O O . LEU A 1 89 ? -3.972 -4.160 -3.953 1.00 91.88 89 LEU A O 1
ATOM 700 N N . LEU A 1 90 ? -4.671 -2.875 -2.259 1.00 91.88 90 LEU A N 1
ATOM 701 C CA . LEU A 1 90 ? -4.977 -1.718 -3.102 1.00 91.88 90 LEU A CA 1
ATOM 702 C C . LEU A 1 90 ? -3.708 -1.081 -3.692 1.00 91.88 90 LEU A C 1
ATOM 704 O O . LEU A 1 90 ? -3.667 -0.722 -4.872 1.00 91.88 90 LEU A O 1
ATOM 708 N N . ASN A 1 91 ? -2.633 -1.014 -2.909 1.00 92.25 91 ASN A N 1
ATOM 709 C CA . ASN A 1 91 ? -1.329 -0.592 -3.410 1.00 92.25 91 ASN A CA 1
ATOM 710 C C . ASN A 1 91 ? -0.741 -1.588 -4.415 1.00 92.25 91 ASN A C 1
ATOM 712 O O . ASN A 1 91 ? -0.104 -1.163 -5.375 1.00 92.25 91 ASN A O 1
ATOM 716 N N . LEU A 1 92 ? -0.972 -2.894 -4.248 1.00 93.50 92 LEU A N 1
ATOM 717 C CA . LEU A 1 92 ? -0.581 -3.902 -5.238 1.00 93.50 92 LEU A CA 1
ATOM 718 C C . LEU A 1 92 ? -1.324 -3.705 -6.562 1.00 93.50 92 LEU A C 1
ATOM 720 O O . LEU A 1 92 ? -0.705 -3.835 -7.611 1.00 93.50 92 LEU A O 1
ATOM 724 N N . LEU A 1 93 ? -2.605 -3.321 -6.537 1.00 92.75 93 LEU A N 1
ATOM 725 C CA . LEU A 1 93 ? -3.340 -2.955 -7.756 1.00 92.75 93 LEU A CA 1
ATOM 726 C C . LEU A 1 93 ? -2.742 -1.716 -8.438 1.00 92.75 93 LEU A C 1
ATOM 728 O O . LEU A 1 93 ? -2.603 -1.690 -9.662 1.00 92.75 93 LEU A O 1
ATOM 732 N N . THR A 1 94 ? -2.344 -0.709 -7.655 1.00 93.12 94 THR A N 1
ATOM 733 C CA . THR A 1 94 ? -1.666 0.493 -8.175 1.00 93.12 94 THR A CA 1
ATOM 734 C C . THR A 1 94 ? -0.316 0.128 -8.795 1.00 93.12 94 THR A C 1
ATOM 736 O O . THR A 1 94 ? -0.024 0.529 -9.921 1.00 93.12 94 THR A O 1
ATOM 739 N N . SER A 1 95 ? 0.475 -0.685 -8.091 1.00 94.75 95 SER A N 1
ATOM 740 C CA . SER A 1 95 ? 1.759 -1.203 -8.566 1.00 94.75 95 SER A CA 1
ATOM 741 C C . SER A 1 95 ? 1.591 -1.996 -9.861 1.00 94.75 95 SER A C 1
ATOM 743 O O . SER A 1 95 ? 2.238 -1.685 -10.850 1.00 94.75 95 SER A O 1
ATOM 745 N N . ALA A 1 96 ? 0.645 -2.938 -9.913 1.00 94.06 96 ALA A N 1
ATOM 746 C CA . ALA A 1 96 ? 0.368 -3.727 -11.110 1.00 94.06 96 ALA A CA 1
ATOM 747 C C . ALA A 1 96 ? -0.035 -2.849 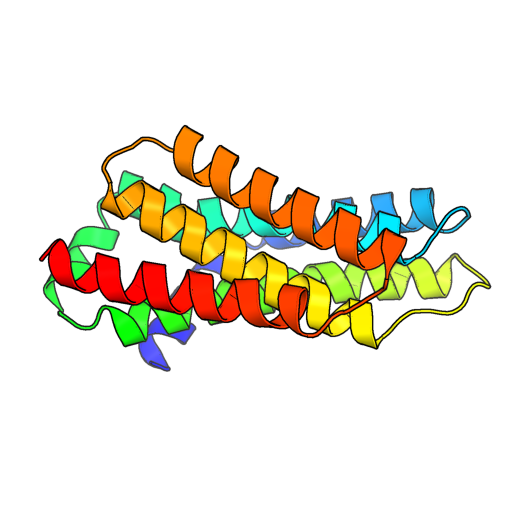-12.305 1.00 94.06 96 ALA A C 1
ATOM 749 O O . ALA A 1 96 ? 0.434 -3.080 -13.417 1.00 94.06 96 ALA A O 1
ATOM 750 N N . SER A 1 97 ? -0.852 -1.816 -12.069 1.00 93.62 97 SER A N 1
ATOM 751 C CA . SER A 1 97 ? -1.253 -0.855 -13.105 1.00 93.62 97 SER A CA 1
ATOM 752 C C . SER A 1 97 ? -0.049 -0.071 -13.637 1.00 93.62 97 SER A C 1
ATOM 754 O O . SER A 1 97 ? 0.150 0.005 -14.849 1.00 93.62 97 SER A O 1
ATOM 756 N N . TYR A 1 98 ? 0.795 0.451 -12.739 1.00 95.25 98 TYR A N 1
ATOM 757 C CA . TYR A 1 98 ? 2.043 1.126 -13.105 1.00 95.25 98 TYR A CA 1
ATOM 758 C C . TYR A 1 98 ? 2.971 0.196 -13.897 1.00 95.25 98 TYR A C 1
ATOM 760 O O . TYR A 1 98 ? 3.426 0.544 -14.985 1.00 95.25 98 TYR A O 1
ATOM 768 N N . THR A 1 99 ? 3.231 -1.004 -13.373 1.00 94.69 99 THR A N 1
ATOM 769 C CA . THR A 1 99 ? 4.160 -1.972 -13.958 1.00 94.69 99 THR A CA 1
ATOM 770 C C . THR A 1 99 ? 3.705 -2.432 -15.337 1.00 94.69 99 THR A C 1
ATOM 772 O O . THR A 1 99 ? 4.535 -2.523 -16.237 1.00 94.69 99 THR A O 1
ATOM 775 N N . ALA A 1 100 ? 2.406 -2.680 -15.531 1.00 93.50 100 ALA A N 1
ATOM 776 C CA . ALA A 1 100 ? 1.862 -3.080 -16.826 1.00 93.50 100 ALA A CA 1
ATOM 777 C C . ALA A 1 100 ? 2.087 -1.999 -17.894 1.00 93.50 100 ALA A C 1
ATOM 779 O O . ALA A 1 100 ? 2.552 -2.298 -18.994 1.00 93.50 100 ALA A O 1
ATOM 780 N N . VAL A 1 101 ? 1.814 -0.737 -17.557 1.00 94.19 101 VAL A N 1
ATOM 781 C CA . VAL A 1 101 ? 1.989 0.391 -18.482 1.00 94.19 101 VAL A CA 1
ATOM 782 C C . VAL A 1 101 ? 3.469 0.663 -18.734 1.00 94.19 101 VAL A C 1
ATOM 784 O O . VAL A 1 101 ? 3.863 0.869 -19.879 1.00 94.19 101 VAL A O 1
ATOM 787 N N . TYR A 1 102 ? 4.306 0.608 -17.695 1.00 94.19 102 TYR A N 1
ATOM 788 C CA . TYR A 1 102 ? 5.749 0.782 -17.839 1.00 94.19 102 TYR A CA 1
ATOM 789 C C . TYR A 1 102 ? 6.345 -0.290 -18.753 1.00 94.19 102 TYR A C 1
ATOM 791 O O . TYR A 1 102 ? 7.109 0.038 -19.655 1.00 94.19 102 TYR A O 1
ATOM 799 N N . ALA A 1 103 ? 5.971 -1.558 -18.555 1.00 92.19 103 ALA A N 1
ATOM 800 C CA . ALA A 1 103 ? 6.441 -2.671 -19.378 1.00 92.19 103 ALA A CA 1
ATOM 801 C C . ALA A 1 103 ? 5.985 -2.554 -20.840 1.00 92.19 103 ALA A C 1
ATOM 803 O O . ALA A 1 103 ? 6.705 -2.970 -21.741 1.00 92.19 103 ALA A O 1
ATOM 804 N N . ALA A 1 104 ? 4.801 -1.984 -21.082 1.00 92.19 104 ALA A N 1
ATOM 805 C CA . ALA A 1 104 ? 4.301 -1.745 -22.432 1.00 92.19 104 ALA A CA 1
ATOM 806 C C . ALA A 1 104 ? 4.979 -0.543 -23.117 1.00 92.19 104 ALA A C 1
ATOM 808 O O . ALA A 1 104 ? 5.168 -0.557 -24.331 1.00 92.19 104 ALA A O 1
ATOM 809 N N . ALA A 1 105 ? 5.327 0.498 -22.356 1.00 91.19 105 ALA A N 1
ATOM 810 C CA . ALA A 1 105 ? 5.866 1.753 -22.884 1.00 91.19 105 ALA A CA 1
ATOM 811 C C . ALA A 1 105 ? 7.404 1.823 -22.899 1.00 91.19 105 ALA A C 1
ATOM 813 O O . ALA A 1 105 ? 7.970 2.665 -23.596 1.00 91.19 105 ALA A O 1
ATOM 814 N N . SER A 1 106 ? 8.092 0.977 -22.128 1.00 87.94 106 SER A N 1
ATOM 815 C CA . SER A 1 106 ? 9.546 1.011 -21.958 1.00 87.94 106 SER A CA 1
ATOM 816 C C . SER A 1 106 ? 10.212 -0.276 -22.436 1.00 87.94 106 SER A C 1
ATOM 818 O O . SER A 1 106 ? 9.722 -1.374 -22.207 1.00 87.94 106 SER A O 1
ATOM 820 N N . LEU A 1 107 ? 11.399 -0.140 -23.032 1.00 83.56 107 LEU A N 1
ATOM 821 C CA . LEU A 1 107 ? 12.291 -1.263 -23.359 1.00 83.56 107 LEU A CA 1
ATOM 822 C C . LEU A 1 107 ? 13.215 -1.644 -22.187 1.00 83.56 107 LEU A C 1
ATOM 824 O O . LEU A 1 107 ? 14.120 -2.464 -22.344 1.00 83.56 107 LEU A O 1
ATOM 828 N N . ARG A 1 108 ? 13.047 -1.004 -21.025 1.00 86.25 108 ARG A N 1
ATOM 829 C CA . ARG A 1 108 ? 13.907 -1.188 -19.851 1.00 86.25 108 ARG A CA 1
ATOM 830 C C . ARG A 1 108 ? 13.411 -2.320 -18.950 1.00 86.25 108 ARG A C 1
ATOM 832 O O . ARG A 1 108 ? 12.215 -2.609 -18.927 1.00 86.25 108 ARG A O 1
ATOM 839 N N . PRO A 1 109 ? 14.316 -2.951 -18.182 1.00 87.75 109 PRO A N 1
ATOM 840 C CA . PRO A 1 109 ? 13.944 -4.043 -17.296 1.00 87.75 109 PRO A CA 1
ATOM 841 C C . PRO A 1 109 ? 12.983 -3.579 -16.197 1.00 87.75 109 PRO A C 1
ATOM 843 O O . PRO A 1 109 ? 13.154 -2.521 -15.592 1.00 87.75 109 PRO A O 1
ATOM 846 N N . VAL A 1 110 ? 11.996 -4.426 -15.918 1.00 90.44 110 VAL A N 1
ATOM 847 C CA . VAL A 1 110 ? 11.051 -4.267 -14.812 1.00 90.44 110 VAL A CA 1
ATOM 848 C C . VAL A 1 110 ? 11.626 -4.921 -13.561 1.00 90.44 110 VAL A C 1
ATOM 850 O O . VAL A 1 110 ? 11.999 -6.094 -13.576 1.00 90.44 110 VAL A O 1
ATOM 853 N N . ASP A 1 111 ? 11.648 -4.184 -12.452 1.00 88.50 111 ASP A N 1
ATOM 854 C CA . ASP A 1 111 ? 12.022 -4.734 -11.149 1.00 88.50 111 ASP A CA 1
ATOM 855 C C . ASP A 1 111 ? 10.785 -5.314 -10.444 1.00 88.50 111 ASP A C 1
ATOM 857 O O . ASP A 1 111 ? 10.054 -4.625 -9.725 1.00 88.50 111 ASP A O 1
ATOM 861 N N . PHE A 1 112 ? 10.532 -6.604 -10.669 1.00 86.62 112 PHE A N 1
ATOM 862 C CA . PHE A 1 112 ? 9.402 -7.318 -10.067 1.00 86.62 112 PHE A CA 1
ATOM 863 C C . PHE A 1 112 ? 9.503 -7.430 -8.541 1.00 86.62 112 PHE A C 1
ATOM 865 O O . PHE A 1 112 ? 8.475 -7.472 -7.865 1.00 86.62 112 PHE A O 1
ATOM 872 N N . ILE A 1 113 ? 10.717 -7.432 -7.981 1.00 86.88 113 ILE A N 1
ATOM 873 C CA . ILE A 1 113 ? 10.908 -7.461 -6.526 1.00 86.88 113 ILE A CA 1
ATOM 874 C C . ILE A 1 113 ? 10.413 -6.139 -5.942 1.00 86.88 113 ILE A C 1
ATOM 876 O O . ILE A 1 113 ? 9.602 -6.135 -5.012 1.00 86.88 113 ILE A O 1
ATOM 880 N N . ALA A 1 114 ? 10.818 -5.016 -6.540 1.00 84.75 114 ALA A N 1
ATOM 881 C CA . ALA A 1 114 ? 10.312 -3.704 -6.153 1.00 84.75 114 ALA A CA 1
ATOM 882 C C . ALA A 1 114 ? 8.794 -3.585 -6.374 1.00 84.75 114 ALA A C 1
ATOM 884 O O . ALA A 1 114 ? 8.120 -2.989 -5.532 1.00 84.75 114 ALA A O 1
ATOM 885 N N . ALA A 1 115 ? 8.250 -4.182 -7.445 1.00 88.44 115 ALA A N 1
ATOM 886 C CA . ALA A 1 115 ? 6.815 -4.180 -7.760 1.00 88.44 115 ALA A CA 1
ATOM 887 C C . ALA A 1 115 ? 5.950 -4.810 -6.657 1.00 88.44 115 ALA A C 1
ATOM 889 O O . ALA A 1 115 ? 4.821 -4.375 -6.436 1.00 88.44 115 ALA A O 1
ATOM 890 N N . VAL A 1 116 ? 6.467 -5.823 -5.959 1.00 89.56 116 VAL A N 1
ATOM 891 C CA . VAL A 1 116 ? 5.742 -6.509 -4.878 1.00 89.56 116 VAL A CA 1
ATOM 892 C C . VAL A 1 116 ? 6.062 -5.891 -3.520 1.00 89.56 116 VAL A C 1
ATOM 894 O O . VAL A 1 116 ? 5.165 -5.669 -2.706 1.00 89.56 116 VAL A O 1
ATOM 897 N N . TYR A 1 117 ? 7.334 -5.583 -3.267 1.00 87.19 117 TYR A N 1
ATOM 898 C CA . TYR A 1 117 ? 7.771 -5.141 -1.948 1.00 87.19 117 TYR A CA 1
ATOM 899 C C . TYR A 1 117 ? 7.357 -3.698 -1.631 1.00 87.19 117 TYR A C 1
ATOM 901 O O . TYR A 1 117 ? 6.853 -3.424 -0.544 1.00 87.19 117 TYR A O 1
ATOM 909 N N . THR A 1 118 ? 7.527 -2.773 -2.577 1.00 88.62 118 THR A N 1
ATOM 910 C CA . THR A 1 118 ? 7.190 -1.348 -2.406 1.00 88.62 118 THR A CA 1
ATOM 911 C C . THR A 1 118 ? 5.737 -1.116 -1.962 1.00 88.62 118 THR A C 1
ATOM 913 O O . THR A 1 118 ? 5.536 -0.414 -0.966 1.00 88.62 118 THR A O 1
ATOM 916 N N . PRO A 1 119 ? 4.708 -1.706 -2.610 1.00 88.56 119 PRO A N 1
ATOM 917 C CA . PRO A 1 119 ? 3.319 -1.543 -2.173 1.00 88.56 119 PRO A CA 1
ATOM 918 C C . PRO A 1 119 ? 3.014 -2.180 -0.819 1.00 88.56 119 PRO A C 1
ATOM 920 O O . PRO A 1 119 ? 2.217 -1.620 -0.061 1.00 88.56 119 PRO A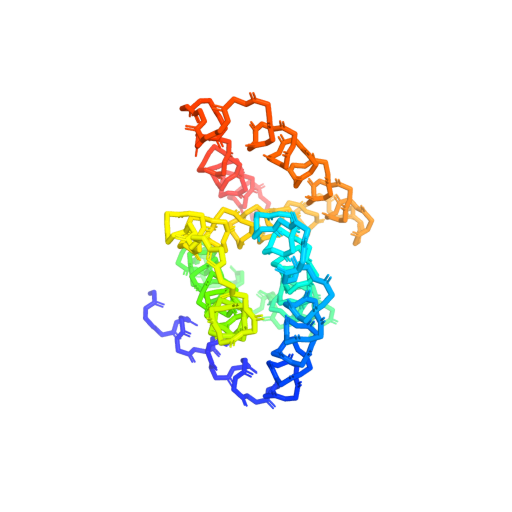 O 1
ATOM 923 N N . ALA A 1 120 ? 3.657 -3.303 -0.487 1.00 88.38 120 ALA A N 1
ATOM 924 C CA . ALA A 1 120 ? 3.517 -3.923 0.826 1.00 88.38 120 ALA A CA 1
ATOM 925 C C . ALA A 1 120 ? 4.116 -3.028 1.922 1.00 88.38 120 ALA A C 1
ATOM 927 O O . ALA A 1 120 ? 3.436 -2.711 2.897 1.00 88.38 120 ALA A O 1
ATOM 928 N N . TYR A 1 121 ? 5.349 -2.551 1.727 1.00 88.06 121 TYR A N 1
ATOM 929 C CA . TYR A 1 121 ? 6.041 -1.673 2.669 1.00 88.06 121 TYR A CA 1
ATOM 930 C C . TYR A 1 121 ? 5.266 -0.375 2.918 1.00 88.06 121 TYR A C 1
ATOM 932 O O . TYR A 1 121 ? 4.944 -0.049 4.062 1.00 88.06 121 TYR A O 1
ATOM 940 N N . LEU A 1 122 ? 4.914 0.347 1.850 1.00 86.62 122 LEU A N 1
ATOM 941 C CA . LEU A 1 122 ? 4.216 1.628 1.970 1.00 86.62 122 LEU A CA 1
ATOM 942 C C . LEU A 1 122 ? 2.770 1.457 2.459 1.00 86.62 122 LEU A C 1
ATOM 944 O O . LEU A 1 122 ? 2.267 2.316 3.185 1.00 86.62 122 LEU A O 1
ATOM 948 N N . GLY A 1 123 ? 2.123 0.327 2.157 1.00 84.56 123 GLY A N 1
ATOM 949 C CA . GLY A 1 123 ? 0.821 -0.025 2.729 1.00 84.56 123 GLY A CA 1
ATOM 950 C C . GLY A 1 123 ? 0.873 -0.220 4.245 1.00 84.56 123 GLY A C 1
ATOM 951 O O . GLY A 1 123 ? 0.033 0.328 4.961 1.00 84.56 123 GLY A O 1
ATOM 952 N N . VAL A 1 124 ? 1.883 -0.939 4.746 1.00 87.12 124 VAL A N 1
ATOM 953 C CA . VAL A 1 124 ? 2.098 -1.142 6.189 1.00 87.12 124 VAL A CA 1
ATOM 954 C C . VAL A 1 124 ? 2.429 0.174 6.882 1.00 87.12 124 VAL A C 1
ATOM 956 O O . VAL A 1 124 ? 1.779 0.526 7.865 1.00 87.12 124 VAL A O 1
ATOM 959 N N . VAL A 1 125 ? 3.397 0.922 6.352 1.00 86.50 125 VAL A N 1
ATOM 960 C CA . VAL A 1 125 ? 3.856 2.186 6.940 1.00 86.50 125 VAL A CA 1
ATOM 961 C C . VAL A 1 125 ? 2.728 3.212 7.004 1.00 86.50 125 VAL A C 1
ATOM 963 O O . VAL A 1 125 ? 2.473 3.748 8.075 1.00 86.50 125 VAL A O 1
ATOM 966 N N . SER A 1 126 ? 2.008 3.445 5.903 1.00 83.31 126 SER A N 1
ATOM 967 C CA . SER A 1 126 ? 0.902 4.416 5.881 1.00 83.31 126 SER A CA 1
ATOM 968 C C . SER A 1 126 ? -0.237 4.028 6.826 1.00 83.31 126 SER A C 1
ATOM 970 O O . SER A 1 126 ? -0.763 4.879 7.542 1.00 83.31 126 SER A O 1
ATOM 972 N N . THR A 1 127 ? -0.580 2.737 6.895 1.00 83.62 127 THR A N 1
ATOM 973 C CA . THR 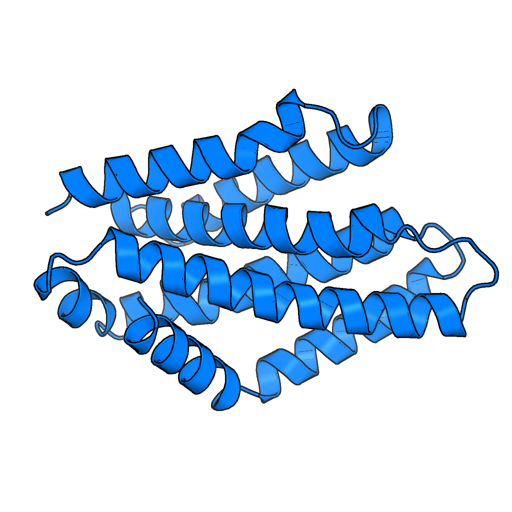A 1 127 ? -1.612 2.235 7.815 1.00 83.62 127 THR A CA 1
ATOM 974 C C . THR A 1 127 ? -1.175 2.396 9.272 1.00 83.62 127 THR A C 1
ATOM 976 O O . THR A 1 127 ? -1.947 2.887 10.094 1.00 83.62 127 THR A O 1
ATOM 979 N N . ALA A 1 128 ? 0.067 2.038 9.599 1.00 83.81 128 ALA A N 1
ATOM 980 C CA . ALA A 1 128 ? 0.622 2.188 10.939 1.00 83.81 128 ALA A CA 1
ATOM 981 C C . ALA A 1 128 ? 0.751 3.663 11.352 1.00 83.81 128 ALA A C 1
ATOM 983 O O . 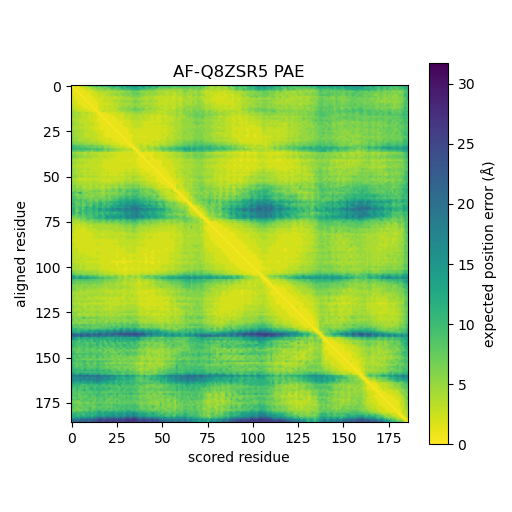ALA A 1 128 ? 0.365 4.017 12.462 1.00 83.81 128 ALA A O 1
ATOM 984 N N . SER A 1 129 ? 1.207 4.547 10.461 1.00 81.06 129 SER A N 1
ATOM 985 C CA . SER A 1 129 ? 1.268 5.993 10.712 1.00 81.06 129 SER A CA 1
ATOM 986 C C . SER A 1 129 ? -0.112 6.605 10.949 1.00 81.06 129 SER A C 1
ATOM 988 O O . SER A 1 129 ? -0.273 7.392 11.883 1.00 81.06 129 SER A O 1
ATOM 990 N N . ALA A 1 130 ? -1.112 6.220 10.152 1.00 76.12 130 ALA A N 1
ATOM 991 C CA . ALA A 1 130 ? -2.490 6.651 10.364 1.00 76.12 130 ALA A CA 1
ATOM 992 C C . ALA A 1 130 ? -3.029 6.137 11.701 1.00 76.12 130 ALA A C 1
ATOM 994 O O . ALA A 1 130 ? -3.638 6.898 12.448 1.00 76.12 130 ALA A O 1
ATOM 995 N N . PHE A 1 131 ? -2.735 4.883 12.046 1.00 76.50 131 PHE A N 1
ATOM 996 C CA . PHE A 1 131 ? -3.136 4.313 13.324 1.00 76.50 131 PHE A CA 1
ATOM 997 C C . PHE A 1 131 ? -2.512 5.061 14.510 1.00 76.50 131 PHE A C 1
ATOM 999 O O . PHE A 1 131 ? -3.230 5.426 15.434 1.00 76.50 131 PHE A O 1
ATOM 1006 N N . LEU A 1 132 ? -1.211 5.358 14.463 1.00 74.81 132 LEU A N 1
ATOM 1007 C CA . LEU A 1 132 ? -0.516 6.133 15.497 1.00 74.81 132 LEU A CA 1
ATOM 1008 C C . LEU A 1 132 ? -1.077 7.549 15.644 1.00 74.81 132 LEU A C 1
ATOM 1010 O O . LEU A 1 132 ? -1.275 8.013 16.760 1.00 74.81 132 LEU A O 1
ATOM 1014 N N . ALA A 1 133 ? -1.389 8.230 14.540 1.00 71.69 133 ALA A N 1
ATOM 1015 C CA . ALA A 1 133 ? -1.974 9.569 14.602 1.00 71.69 133 ALA A CA 1
ATOM 1016 C C . ALA A 1 133 ? -3.366 9.577 15.254 1.00 71.69 133 ALA A C 1
ATOM 1018 O O . ALA A 1 133 ? -3.682 10.472 16.042 1.00 71.69 133 ALA A O 1
ATOM 1019 N N . LEU A 1 134 ? -4.183 8.559 14.962 1.00 72.12 134 LEU A N 1
ATOM 1020 C CA . LEU A 1 134 ? -5.455 8.340 15.656 1.00 72.12 134 LEU A CA 1
ATOM 1021 C C . LEU A 1 134 ? -5.224 8.102 17.153 1.00 72.12 134 LEU A C 1
ATOM 1023 O O . LEU A 1 134 ? -5.932 8.648 17.997 1.00 72.12 134 LEU A O 1
ATOM 1027 N N . SER A 1 135 ? -4.192 7.324 17.471 1.00 68.06 135 SER A N 1
ATOM 1028 C CA . SER A 1 135 ? -3.848 6.905 18.823 1.00 68.06 135 SER A CA 1
ATOM 1029 C C . SER A 1 135 ? -3.421 8.082 19.713 1.00 68.06 135 SER A C 1
ATOM 1031 O O . SER A 1 135 ? -3.836 8.194 20.865 1.00 68.06 135 SER A O 1
ATOM 1033 N N . THR A 1 136 ? -2.649 9.021 19.176 1.00 65.00 136 THR A N 1
ATOM 1034 C CA . THR A 1 136 ? -2.086 10.138 19.944 1.00 65.00 136 THR A CA 1
ATOM 1035 C C . THR A 1 136 ? -2.968 11.395 19.946 1.00 65.00 136 THR A C 1
ATOM 1037 O O . THR A 1 136 ? -2.515 12.461 20.374 1.00 65.00 136 THR A O 1
ATOM 1040 N N . ARG A 1 137 ? -4.210 11.320 19.424 1.00 64.50 137 ARG A N 1
ATOM 1041 C CA . ARG A 1 137 ? -5.118 12.469 19.152 1.00 64.50 137 ARG A CA 1
ATOM 1042 C C . ARG A 1 137 ? -4.459 13.610 18.365 1.00 64.50 137 ARG A C 1
ATOM 1044 O O . ARG A 1 137 ? -4.973 14.729 18.290 1.00 64.50 137 ARG A O 1
ATOM 1051 N N . THR A 1 138 ? -3.292 13.347 17.792 1.00 54.19 138 THR A N 1
ATOM 1052 C CA . THR A 1 138 ? -2.499 14.321 17.064 1.00 54.19 138 THR A CA 1
ATOM 1053 C C . THR A 1 138 ? -3.001 14.220 15.641 1.00 54.19 138 THR A C 1
ATOM 1055 O O . THR A 1 138 ? -2.754 13.229 14.965 1.00 54.19 138 THR A O 1
ATOM 1058 N N . LYS A 1 139 ? -3.811 15.212 15.254 1.00 65.06 139 LYS A N 1
ATOM 1059 C CA . LYS A 1 139 ? -4.527 15.353 13.974 1.00 65.06 139 LYS A CA 1
ATOM 1060 C C . LYS A 1 139 ? -3.743 14.816 12.761 1.00 65.06 139 LYS A C 1
ATOM 1062 O O . LYS A 1 139 ? -2.520 14.734 12.793 1.00 65.06 139 LYS A O 1
ATOM 1067 N N . GLN A 1 140 ? -4.447 14.589 11.647 1.00 66.50 140 GLN A N 1
ATOM 1068 C CA . GLN A 1 140 ? -3.966 14.111 10.330 1.00 66.50 140 GLN A CA 1
ATOM 1069 C C . GLN A 1 140 ? -2.521 14.514 9.922 1.00 66.50 140 GLN A C 1
ATOM 1071 O O . GLN A 1 140 ? -1.823 13.732 9.279 1.00 66.50 140 GLN A O 1
ATOM 1076 N N . ILE A 1 141 ? -2.043 15.696 10.330 1.00 71.00 141 ILE A N 1
ATOM 1077 C CA . ILE A 1 141 ? -0.670 16.199 10.157 1.00 71.00 141 ILE A CA 1
ATOM 1078 C C . ILE A 1 141 ? 0.410 15.232 10.687 1.00 71.00 141 ILE A C 1
ATOM 1080 O O . ILE A 1 141 ? 1.425 15.050 10.019 1.00 71.00 141 ILE A O 1
ATOM 1084 N N . MET A 1 142 ? 0.218 14.577 11.839 1.00 71.88 142 MET A N 1
ATOM 1085 C CA . MET A 1 142 ? 1.221 13.641 12.381 1.00 71.88 142 MET A CA 1
ATOM 1086 C C . MET A 1 142 ? 1.313 12.361 11.538 1.00 71.88 142 MET A C 1
ATOM 1088 O O . MET A 1 142 ? 2.409 11.886 11.246 1.00 71.88 142 MET A O 1
ATOM 1092 N N . SER A 1 143 ? 0.169 11.845 11.070 1.00 68.81 143 SER A N 1
ATOM 1093 C CA . SER A 1 143 ? 0.122 10.711 10.132 1.00 68.81 143 SER A CA 1
ATOM 1094 C C . SER A 1 143 ? 0.873 11.040 8.849 1.00 68.81 143 SER A C 1
ATOM 1096 O O . SER A 1 143 ? 1.670 10.237 8.365 1.00 68.81 143 SER A O 1
ATOM 1098 N N . LEU A 1 144 ? 0.620 12.233 8.305 1.00 69.50 144 LEU A N 1
ATOM 1099 C CA . LEU A 1 144 ? 1.281 12.753 7.113 1.00 69.50 144 LEU A CA 1
ATOM 1100 C C . LEU A 1 144 ? 2.792 12.854 7.309 1.00 69.50 144 LEU A C 1
ATOM 1102 O O . LEU A 1 144 ? 3.547 12.379 6.461 1.00 69.50 144 LEU A O 1
ATOM 1106 N N . PHE A 1 145 ? 3.230 13.418 8.436 1.00 77.69 145 PHE A N 1
ATOM 1107 C CA . PHE A 1 145 ? 4.644 13.558 8.762 1.00 77.69 145 PHE A CA 1
ATOM 1108 C C . PHE A 1 145 ? 5.342 12.196 8.866 1.00 77.69 145 PHE A C 1
ATOM 1110 O O . PHE A 1 145 ? 6.342 11.973 8.185 1.00 77.69 145 PHE A O 1
ATOM 1117 N N . LEU A 1 146 ? 4.788 11.261 9.645 1.00 77.50 146 LEU A N 1
ATOM 1118 C CA . LEU A 1 146 ? 5.366 9.926 9.840 1.00 77.50 146 LEU A CA 1
ATOM 1119 C C . LEU A 1 146 ? 5.401 9.117 8.539 1.00 77.50 146 LEU A C 1
ATOM 1121 O O . LEU A 1 146 ? 6.439 8.545 8.201 1.00 77.50 146 LEU A O 1
ATOM 1125 N N . THR A 1 147 ? 4.300 9.123 7.781 1.00 77.94 147 THR A N 1
ATOM 1126 C CA . THR A 1 147 ? 4.227 8.419 6.493 1.00 77.94 147 THR A CA 1
ATOM 1127 C C . THR A 1 147 ? 5.267 8.982 5.533 1.00 77.94 147 THR A C 1
ATOM 1129 O O . THR A 1 147 ? 5.993 8.215 4.905 1.00 77.94 147 THR A O 1
ATOM 1132 N N . SER A 1 148 ? 5.390 10.311 5.453 1.00 75.94 148 SER A N 1
ATOM 1133 C CA . SER A 1 148 ? 6.340 10.982 4.558 1.00 75.94 148 SER A CA 1
ATOM 1134 C C . SER A 1 148 ? 7.792 10.740 4.970 1.00 75.94 148 SER A C 1
ATOM 1136 O O . SER A 1 148 ? 8.618 10.438 4.114 1.00 75.94 148 SER A O 1
ATOM 1138 N N . ALA A 1 149 ? 8.111 10.803 6.266 1.00 79.19 149 ALA A N 1
ATOM 1139 C CA . ALA A 1 149 ? 9.463 10.567 6.773 1.00 79.19 149 ALA A CA 1
ATOM 1140 C C . ALA A 1 149 ? 9.937 9.129 6.500 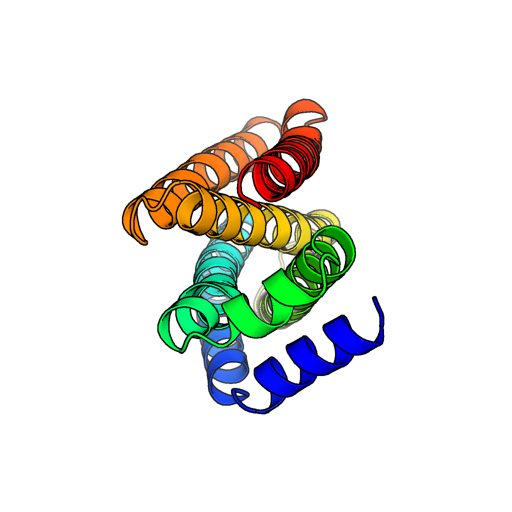1.00 79.19 149 ALA A C 1
ATOM 1142 O O . ALA A 1 149 ? 11.038 8.919 5.987 1.00 79.19 149 ALA A O 1
ATOM 1143 N N . LEU A 1 150 ? 9.086 8.135 6.772 1.00 80.00 150 LEU A N 1
ATOM 1144 C CA . LEU A 1 150 ? 9.402 6.722 6.537 1.00 80.00 150 LEU A CA 1
ATOM 1145 C C . LEU A 1 150 ? 9.452 6.373 5.047 1.00 80.00 150 LEU A C 1
ATOM 1147 O O . LEU A 1 150 ? 10.274 5.559 4.625 1.00 80.00 150 LEU A O 1
ATOM 1151 N N . SER A 1 151 ? 8.608 7.021 4.250 1.00 80.88 151 SER A N 1
ATOM 1152 C CA . SER A 1 151 ? 8.618 6.933 2.791 1.00 80.88 151 SER A CA 1
ATOM 1153 C C . SER A 1 151 ? 9.886 7.512 2.171 1.00 80.88 151 SER A C 1
ATOM 1155 O O . SER A 1 151 ? 10.470 6.907 1.270 1.00 80.88 151 SER A O 1
ATOM 1157 N N . LEU A 1 152 ? 10.336 8.667 2.669 1.00 81.12 152 LEU A N 1
ATOM 1158 C CA . LEU A 1 152 ? 11.577 9.307 2.242 1.00 81.12 152 LEU A CA 1
ATOM 1159 C C . LEU A 1 152 ? 12.784 8.439 2.613 1.00 81.12 152 LEU A C 1
ATOM 1161 O O . LEU A 1 152 ? 13.638 8.195 1.764 1.00 81.12 152 LEU A O 1
ATOM 1165 N N . GLY A 1 153 ? 12.827 7.921 3.846 1.00 78.94 153 GLY A N 1
ATOM 1166 C CA . GLY A 1 153 ? 13.881 7.008 4.298 1.00 78.94 153 GLY A CA 1
ATOM 1167 C C . GLY A 1 153 ? 13.946 5.726 3.462 1.00 78.94 153 GLY A C 1
ATOM 1168 O O . GLY A 1 153 ? 15.024 5.320 3.030 1.00 78.94 153 GLY A O 1
ATOM 1169 N N . PHE A 1 154 ? 12.787 5.138 3.150 1.00 82.31 154 PHE A N 1
ATOM 1170 C CA . PHE A 1 154 ? 12.684 3.975 2.266 1.00 82.31 154 PHE A CA 1
ATOM 1171 C C . PHE A 1 154 ? 13.183 4.271 0.849 1.00 82.31 154 PHE A C 1
ATOM 1173 O O . PHE A 1 154 ? 13.996 3.524 0.305 1.00 82.31 154 PHE A O 1
ATOM 1180 N N . SER A 1 155 ? 12.746 5.395 0.279 1.00 80.12 155 SER A N 1
ATOM 1181 C CA . SER A 1 155 ? 13.159 5.831 -1.057 1.00 80.12 155 SER A CA 1
ATOM 1182 C C . SER A 1 155 ? 14.668 6.090 -1.113 1.00 80.12 155 SER A C 1
ATOM 1184 O O . SER A 1 155 ? 15.337 5.643 -2.041 1.00 80.12 155 SER A O 1
ATOM 1186 N N . ALA A 1 156 ? 15.231 6.742 -0.090 1.00 79.94 156 ALA A N 1
ATOM 1187 C CA . ALA A 1 156 ? 16.666 6.993 0.012 1.00 79.94 156 ALA A CA 1
ATOM 1188 C C . ALA A 1 156 ? 17.480 5.692 0.113 1.00 79.94 156 ALA A C 1
ATOM 1190 O O . ALA A 1 156 ? 18.519 5.575 -0.537 1.00 79.94 156 ALA A O 1
ATOM 1191 N N . SER A 1 157 ? 16.998 4.701 0.874 1.00 80.31 157 SER A N 1
ATOM 1192 C CA . SER A 1 157 ? 17.629 3.377 0.953 1.00 80.31 157 SER A CA 1
ATOM 1193 C C . SER A 1 157 ? 17.598 2.654 -0.391 1.00 80.31 157 SER A C 1
ATOM 1195 O O . SER A 1 157 ? 18.633 2.168 -0.841 1.00 80.31 157 SER A O 1
ATOM 1197 N N . LEU A 1 158 ? 16.434 2.605 -1.049 1.00 78.69 158 LEU A N 1
ATOM 1198 C CA . LEU A 1 158 ? 16.278 1.923 -2.336 1.00 78.69 158 LEU A CA 1
ATOM 1199 C C . LEU A 1 158 ? 17.188 2.496 -3.424 1.00 78.69 158 LEU A C 1
ATOM 1201 O O . LEU A 1 158 ? 17.687 1.740 -4.257 1.00 78.69 158 LEU A O 1
ATOM 1205 N N . VAL A 1 159 ? 17.396 3.815 -3.417 1.00 74.25 159 VAL A N 1
ATOM 1206 C CA . VAL A 1 159 ? 18.263 4.498 -4.385 1.00 74.25 159 VAL A CA 1
ATOM 1207 C C . VAL A 1 159 ? 19.747 4.280 -4.074 1.00 74.25 159 VAL A C 1
ATOM 1209 O O . VAL A 1 159 ? 20.533 4.126 -5.004 1.00 74.25 159 VAL A O 1
ATOM 1212 N N . ARG A 1 160 ? 20.151 4.265 -2.795 1.00 76.50 160 ARG A N 1
ATOM 1213 C CA . ARG A 1 160 ? 21.572 4.167 -2.405 1.00 76.50 160 ARG A CA 1
ATOM 1214 C C . ARG A 1 160 ? 22.117 2.743 -2.373 1.00 76.50 160 ARG A C 1
ATOM 1216 O O . ARG A 1 160 ? 23.200 2.500 -2.889 1.00 76.50 160 ARG A O 1
ATOM 1223 N N . GLU A 1 161 ? 21.397 1.830 -1.735 1.00 68.56 161 GLU A N 1
ATOM 1224 C CA . GLU A 1 161 ? 21.907 0.493 -1.383 1.00 68.56 161 GLU A CA 1
ATOM 1225 C C . GLU A 1 161 ? 20.970 -0.629 -1.853 1.00 68.56 161 GLU A C 1
ATOM 1227 O O . GLU A 1 161 ? 21.266 -1.812 -1.696 1.00 68.56 161 GLU A O 1
ATOM 1232 N N . GLY A 1 162 ? 19.823 -0.272 -2.436 1.00 70.56 162 GLY A N 1
ATOM 1233 C CA . GLY A 1 162 ? 18.745 -1.213 -2.690 1.00 70.56 162 GLY A CA 1
ATOM 1234 C C . GLY A 1 162 ? 18.013 -1.595 -1.401 1.00 70.56 162 GLY A C 1
ATOM 1235 O O . GLY A 1 162 ? 17.885 -0.812 -0.456 1.00 70.56 162 GLY A O 1
ATOM 1236 N N . LEU A 1 163 ? 17.457 -2.803 -1.387 1.00 70.00 163 LEU A N 1
ATOM 1237 C CA . LEU A 1 163 ? 16.609 -3.295 -0.306 1.00 70.00 163 LEU A CA 1
ATOM 1238 C C . LEU A 1 163 ? 17.481 -3.901 0.803 1.00 70.00 163 LEU A C 1
ATOM 1240 O O . LEU A 1 163 ? 17.767 -5.096 0.800 1.00 70.00 163 LEU A O 1
ATOM 1244 N N . SER A 1 164 ? 17.951 -3.065 1.732 1.00 75.69 164 SER A N 1
ATOM 1245 C CA . SER A 1 164 ? 18.749 -3.523 2.875 1.00 75.69 164 SER A CA 1
ATOM 1246 C C . SER A 1 164 ? 17.869 -4.151 3.964 1.00 75.69 164 SER A C 1
ATOM 1248 O O . SER A 1 164 ? 16.689 -3.822 4.107 1.00 75.69 164 SER A O 1
ATOM 1250 N N . VAL A 1 165 ? 18.447 -5.048 4.771 1.00 74.81 165 VAL A N 1
ATOM 1251 C CA . VAL A 1 165 ? 17.734 -5.720 5.876 1.00 74.81 165 VAL A CA 1
ATOM 1252 C C . VAL A 1 165 ? 17.196 -4.707 6.889 1.00 74.81 165 VAL A C 1
ATOM 1254 O O . VAL A 1 165 ? 16.071 -4.847 7.357 1.00 74.81 165 VAL A O 1
ATOM 1257 N N . ALA A 1 166 ? 17.961 -3.654 7.190 1.00 77.06 166 ALA A N 1
ATOM 1258 C CA . ALA A 1 166 ? 17.532 -2.604 8.110 1.00 77.06 166 ALA A CA 1
ATOM 1259 C C . ALA A 1 166 ? 16.255 -1.915 7.609 1.00 77.06 166 ALA A C 1
ATOM 1261 O O . ALA A 1 166 ? 15.274 -1.815 8.342 1.00 77.06 166 ALA A O 1
ATOM 1262 N N . THR A 1 167 ? 16.236 -1.530 6.334 1.00 77.06 167 THR A N 1
ATOM 1263 C CA . THR A 1 167 ? 15.072 -0.930 5.673 1.00 77.06 167 THR A CA 1
ATOM 1264 C C . THR A 1 167 ? 13.914 -1.916 5.540 1.00 77.06 167 THR A C 1
ATOM 1266 O O . THR A 1 167 ? 12.753 -1.515 5.564 1.00 77.06 167 THR A O 1
ATOM 1269 N N . ALA A 1 168 ? 14.195 -3.215 5.434 1.00 74.69 168 ALA A N 1
ATOM 1270 C CA . ALA A 1 168 ? 13.145 -4.220 5.402 1.00 74.69 168 ALA A CA 1
ATOM 1271 C C . ALA A 1 168 ? 12.413 -4.366 6.746 1.00 74.69 168 ALA A C 1
ATOM 1273 O O . ALA A 1 168 ? 11.207 -4.613 6.791 1.00 74.69 168 ALA A O 1
ATOM 1274 N N . LEU A 1 169 ? 13.142 -4.178 7.848 1.00 80.44 169 LEU A N 1
ATOM 1275 C CA . LEU A 1 169 ? 12.637 -4.350 9.208 1.00 80.44 169 LEU A CA 1
ATOM 1276 C C . LEU A 1 169 ? 11.905 -3.121 9.764 1.00 80.44 169 LEU A C 1
ATOM 1278 O O . LEU A 1 169 ? 11.175 -3.255 10.748 1.00 80.44 169 LEU A O 1
ATOM 1282 N N . THR A 1 170 ? 12.028 -1.942 9.149 1.00 80.94 170 THR A N 1
ATOM 1283 C CA . THR A 1 170 ? 11.342 -0.732 9.637 1.00 80.94 170 THR A CA 1
ATOM 1284 C C . THR A 1 170 ? 9.822 -0.852 9.553 1.00 80.94 170 THR A C 1
ATOM 1286 O O . THR A 1 170 ? 9.148 -0.510 10.519 1.00 80.94 170 THR A O 1
ATOM 1289 N N . ALA A 1 171 ? 9.260 -1.382 8.460 1.00 80.06 171 ALA A N 1
ATOM 1290 C CA . ALA A 1 171 ? 7.813 -1.579 8.324 1.00 80.06 171 ALA A CA 1
ATOM 1291 C C . ALA A 1 171 ? 7.215 -2.514 9.397 1.00 80.06 171 ALA A C 1
ATOM 1293 O O . ALA A 1 171 ? 6.270 -2.093 10.070 1.00 80.06 171 ALA A O 1
ATOM 1294 N N . PRO A 1 172 ? 7.731 -3.742 9.621 1.00 79.56 172 PRO A N 1
ATOM 1295 C CA . PRO A 1 172 ? 7.211 -4.609 10.676 1.00 79.56 172 PRO A CA 1
ATOM 1296 C C . PRO A 1 172 ? 7.472 -4.053 12.082 1.00 79.56 172 PRO A C 1
ATOM 1298 O O . PRO A 1 172 ? 6.598 -4.182 12.937 1.00 79.56 172 PRO A O 1
ATOM 1301 N N . ALA A 1 173 ? 8.605 -3.382 12.328 1.00 82.81 173 ALA A N 1
ATOM 1302 C CA . ALA A 1 173 ? 8.849 -2.710 13.606 1.00 82.81 173 ALA A CA 1
ATOM 1303 C C . ALA A 1 173 ? 7.817 -1.600 13.865 1.00 82.81 173 ALA A C 1
ATOM 1305 O O . ALA A 1 173 ? 7.257 -1.506 14.956 1.00 82.81 173 ALA A O 1
ATOM 1306 N N . PHE A 1 174 ? 7.501 -0.799 12.846 1.00 79.75 174 PHE A N 1
ATOM 1307 C CA . PHE A 1 174 ? 6.519 0.276 12.953 1.00 79.75 174 PHE A CA 1
ATOM 1308 C C . PHE A 1 174 ? 5.089 -0.257 13.124 1.00 79.75 174 PHE A C 1
ATOM 1310 O O . PHE A 1 174 ? 4.317 0.278 13.919 1.00 79.75 174 PHE A O 1
ATOM 1317 N N . ALA A 1 175 ? 4.753 -1.361 12.452 1.00 79.50 175 ALA A N 1
ATOM 1318 C CA . ALA A 1 175 ? 3.500 -2.079 12.672 1.00 79.50 175 ALA A CA 1
ATOM 1319 C C . ALA A 1 175 ? 3.392 -2.626 14.105 1.00 79.50 175 ALA A C 1
ATOM 1321 O O . ALA A 1 175 ? 2.346 -2.483 14.734 1.00 79.50 175 ALA A O 1
ATOM 1322 N N . ALA A 1 176 ? 4.470 -3.202 14.647 1.00 81.44 176 ALA A N 1
ATOM 1323 C CA . ALA A 1 176 ? 4.504 -3.692 16.024 1.00 81.44 176 ALA A CA 1
ATOM 1324 C C . ALA A 1 176 ? 4.302 -2.557 17.040 1.00 81.44 176 ALA A C 1
ATOM 1326 O O . ALA A 1 176 ? 3.524 -2.717 17.979 1.00 81.44 176 ALA A O 1
ATO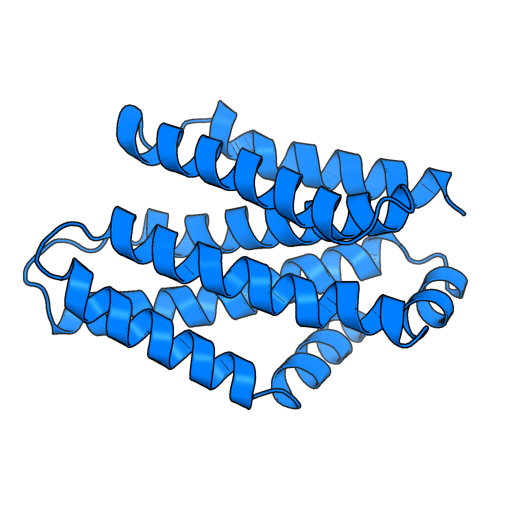M 1327 N N . ILE A 1 177 ? 4.931 -1.397 16.818 1.00 81.50 177 ILE A N 1
ATOM 1328 C CA . ILE A 1 177 ? 4.735 -0.193 17.640 1.00 81.50 177 ILE A CA 1
ATOM 1329 C C . ILE A 1 177 ? 3.277 0.283 17.571 1.00 81.50 177 ILE A C 1
ATOM 1331 O O . ILE A 1 177 ? 2.672 0.546 18.609 1.00 81.50 177 ILE A O 1
ATOM 1335 N N . ALA A 1 178 ? 2.685 0.342 16.374 1.00 77.31 178 ALA A N 1
ATOM 1336 C CA . ALA A 1 178 ? 1.284 0.731 16.203 1.00 77.31 178 ALA A CA 1
ATOM 1337 C C . ALA A 1 178 ? 0.321 -0.222 16.929 1.00 77.31 178 ALA A C 1
ATOM 1339 O O . ALA A 1 178 ? -0.611 0.233 17.590 1.00 77.31 178 ALA A O 1
ATOM 1340 N N . ILE A 1 179 ? 0.571 -1.534 16.867 1.00 77.38 179 ILE A N 1
ATOM 1341 C CA . ILE A 1 179 ? -0.216 -2.538 17.596 1.00 77.38 179 ILE A CA 1
ATOM 1342 C C . ILE A 1 179 ? -0.023 -2.390 19.109 1.00 77.38 179 ILE A C 1
ATOM 1344 O O . ILE A 1 179 ? -1.007 -2.432 19.844 1.00 77.38 179 ILE A O 1
ATOM 1348 N N . ALA A 1 180 ? 1.206 -2.201 19.591 1.00 78.06 180 ALA A N 1
ATOM 1349 C CA . ALA A 1 180 ? 1.469 -2.024 21.018 1.00 78.06 180 ALA A CA 1
ATOM 1350 C C . ALA A 1 180 ? 0.721 -0.801 21.571 1.00 78.06 180 ALA A C 1
ATOM 1352 O O . ALA A 1 180 ? -0.044 -0.927 22.524 1.00 78.06 180 ALA A O 1
ATOM 1353 N N . LEU A 1 181 ? 0.835 0.344 20.893 1.00 71.62 181 LEU A N 1
ATOM 1354 C CA . LEU A 1 181 ? 0.143 1.575 21.278 1.00 71.62 181 LEU A CA 1
ATOM 1355 C C . LEU A 1 181 ? -1.381 1.467 21.132 1.00 71.62 181 LEU A C 1
ATOM 1357 O O . LEU A 1 181 ? -2.108 2.073 21.913 1.00 71.62 181 LEU A O 1
ATOM 1361 N N . SER A 1 182 ? -1.886 0.646 20.202 1.00 65.88 182 SER A N 1
ATOM 1362 C CA . SER A 1 182 ? -3.328 0.373 20.086 1.00 65.88 182 SER A CA 1
ATOM 1363 C C . SER A 1 182 ? -3.944 -0.226 21.347 1.00 65.88 182 SER A C 1
ATOM 1365 O O . SER A 1 182 ? -5.125 -0.008 21.605 1.00 65.88 182 SER A O 1
ATOM 1367 N N . ARG A 1 183 ? -3.153 -0.982 22.118 1.00 66.31 183 ARG A N 1
ATOM 1368 C CA . ARG A 1 183 ? -3.609 -1.675 23.327 1.00 66.31 183 ARG A CA 1
ATOM 1369 C C . ARG A 1 183 ? -3.603 -0.772 24.560 1.00 66.31 183 ARG A C 1
ATOM 1371 O O . ARG A 1 183 ? -4.370 -1.027 25.475 1.00 66.31 183 ARG A O 1
ATOM 1378 N N . GLU A 1 184 ? -2.755 0.255 24.596 1.00 63.16 184 GLU A N 1
ATOM 1379 C CA . GLU A 1 184 ? -2.630 1.163 25.750 1.00 63.16 184 GLU A CA 1
ATOM 1380 C C . GLU A 1 184 ? -3.703 2.263 25.788 1.00 63.16 184 GLU A C 1
ATOM 1382 O O . GLU A 1 184 ? -3.867 2.937 26.799 1.00 63.16 184 GLU A O 1
ATOM 1387 N N . LEU A 1 185 ? -4.442 2.455 24.693 1.00 50.53 185 LEU A N 1
ATOM 1388 C CA . LEU A 1 185 ? -5.450 3.513 24.549 1.00 50.53 185 LEU A CA 1
ATOM 1389 C C . LEU A 1 185 ? -6.892 3.064 24.834 1.00 50.53 185 LEU A C 1
ATOM 1391 O O . LEU A 1 185 ? -7.808 3.879 24.707 1.00 50.53 185 LEU A O 1
ATOM 1395 N N . SER A 1 186 ? -7.095 1.791 25.193 1.00 46.81 186 SER A N 1
ATOM 1396 C CA . SER A 1 186 ? -8.382 1.207 25.609 1.00 46.81 186 SER A CA 1
ATOM 1397 C C . SER A 1 186 ? -8.482 1.074 27.121 1.00 46.81 186 SER A C 1
ATOM 1399 O O . SER A 1 186 ? -9.590 1.290 27.656 1.00 46.81 186 SER A O 1
#

Radius of gyration: 16.32 Å; Cα contacts (8 Å, |Δi|>4): 225; chains: 1; bounding box: 40×29×49 Å

Organism: Pyrobaculum aerophilum (strain ATCC 51768 / DSM 7523 / JCM 9630 / CIP 104966 / NBRC 100827 / IM2) (NCBI:txid178306)